Protein AF-0000000072000400 (afdb_homodimer)

Solvent-accessible surface area (backbone atoms only — not comparable to full-atom values): 16754 Å² total; per-residue (Å²): 134,76,76,48,71,62,52,51,47,46,49,52,38,43,44,54,38,56,69,68,19,91,43,71,46,49,76,41,59,47,90,82,42,50,70,69,52,48,51,48,49,41,51,49,24,52,74,70,74,37,53,63,24,49,25,38,92,48,78,48,54,58,53,40,45,38,46,51,37,35,48,38,45,54,50,34,35,43,64,70,62,36,30,49,70,68,31,49,20,48,30,37,18,36,25,62,58,37,95,58,21,61,58,60,46,39,17,67,71,20,41,51,54,53,50,49,53,30,50,54,48,32,70,77,39,73,88,44,73,63,40,55,74,40,69,53,61,55,52,35,41,75,70,63,27,29,4,57,91,70,24,26,42,87,53,80,41,89,121,135,75,75,47,71,64,51,50,48,46,49,53,37,44,44,54,37,56,68,68,19,93,44,72,48,48,76,39,58,47,93,83,40,50,68,68,51,48,49,49,48,41,51,49,24,51,73,70,72,36,53,64,25,50,24,39,92,49,78,49,56,59,52,38,45,40,45,49,37,34,48,37,46,54,51,35,35,43,62,70,62,34,30,49,70,68,30,48,20,49,30,37,19,35,24,62,59,36,97,60,21,60,58,59,47,39,16,68,69,20,41,50,55,53,50,50,52,32,50,53,47,30,71,77,38,71,88,44,72,62,40,54,73,40,68,53,60,55,51,35,39,74,69,64,26,29,4,57,91,68,24,25,42,86,54,78,42,90,122

Organism: Chionoecetes opilio (NCBI:txid41210)

pLDDT: mean 81.24, std 17.91, range [26.83, 98.62]

InterPro domains:
  IPR006108 3-hydroxyacyl-CoA dehydrogenase, C-terminal [PF00725] (60-157)
  IPR006180 3-hydroxyacyl-CoA dehydrogenase, conserved site [PS00067] (57-81)
  IPR008927 6-phosphogluconate dehydrogenase-like, C-terminal domain superfamily [SSF48179] (59-157)
  IPR013328 6-phosphogluconate dehydrogenase, domain 2 [G3DSA:1.10.1040.10] (62-159)
  IPR052242 Mitochondrial 3-hydroxyacyl-CoA dehydrogenase [PTHR43561] (27-158)

Nearest PDB structures (foldseek):
  1f17-assembly1_A  TM=8.781E-01  e=1.949E-14  Homo sapiens
  2hdh-assembly1_B  TM=8.943E-01  e=5.556E-14  Homo sapiens
  3had-assembly1_B  TM=8.781E-01  e=6.684E-14  Homo sapiens
  1lso-assembly1_B  TM=8.793E-01  e=7.561E-14  Homo sapiens
  1il0-assembly1_B  TM=8.252E-01  e=5.909E-14  Homo sapiens

Sequence (318 aa):
MGASPAYAMLRAASVLISVALAFEPVVIKIPETSQATSDAMTAWGKAMGKTMVYCKDTPGFIVNRVFVPFLLNCIKLVDEGIASKEDIDCAIKLGLGHPMGPLELVDHVGLDTLAFVSQEWCKAYPDMPEFNRPPLLDKMVAEGKFGHKNGEGFYKYKLMGASPAYAMLRAASVLISVALAFEPVVIKIPETSQATSDAMTAWGKAMGKTMVYCKDTPGFIVNRVFVPFLLNCIKLVDEGIASKEDIDCAIKLGLGHPMGPLELVDHVGLDTLAFVSQEWCKAYPDMPEFNRPPLLDKMVAEGKFGHKNGEGFYKYKL

Secondary structure (DSSP, 8-state):
----HHHHHHHHHHHHHHHH-S---EEEESTTS-HHHHHHHHHHHHHTT--EEEE-S-TTTTHHHHHHHHHHHHHHHHHTTSS-HHHHHHHHHHHH--SS-HHHHHHHH-HHHHHHHHHHHHHH-TT-GGGPPPHHHHHHHHTT--BGGGTBSSSB---/----HHHHHHHHHHHHHHHH-S---EEEESTTS-HHHHHHHHHHHHHTT--EEEE-S-TTTTHHHHHHHHHHHHHHHHHTTSB-HHHHHHHHHHHH--SS-HHHHHHHH-HHHHHHHHHHHHHH-TT-GGGPPPHHHHHHHHTT--BGGGTBSSSB---

Structure (mmCIF, N/CA/C/O backbone):
data_AF-0000000072000400-model_v1
#
loop_
_entity.id
_entity.type
_entity.pdbx_description
1 polymer '3-hydroxyacyl-CoA dehydrogenase'
#
loop_
_atom_site.group_PDB
_atom_site.id
_atom_site.type_symbol
_atom_site.label_atom_id
_atom_site.label_alt_id
_atom_site.label_comp_id
_atom_site.label_asym_id
_atom_site.label_entity_id
_atom_site.label_seq_id
_atom_site.pdbx_PDB_ins_code
_atom_site.Cartn_x
_atom_site.Cartn_y
_atom_site.Cartn_z
_atom_site.occupancy
_atom_site.B_iso_or_equiv
_atom_site.auth_seq_id
_atom_site.auth_comp_id
_atom_site.auth_asym_id
_atom_site.auth_atom_id
_atom_site.pdbx_PDB_model_num
ATOM 1 N N . MET A 1 1 ? 31.656 13.57 8.133 1 26.83 1 MET A N 1
ATOM 2 C CA . MET A 1 1 ? 30.344 13.961 8.641 1 26.83 1 MET A CA 1
ATOM 3 C C . MET A 1 1 ? 29.266 12.969 8.211 1 26.83 1 MET A C 1
ATOM 5 O O . MET A 1 1 ? 29.031 12.789 7.016 1 26.83 1 MET A O 1
ATOM 9 N N . GLY A 1 2 ? 29.031 11.836 8.789 1 33.06 2 GLY A N 1
ATOM 10 C CA . GLY A 1 2 ? 28.344 10.586 8.492 1 33.06 2 GLY A CA 1
ATOM 11 C C . GLY A 1 2 ? 26.875 10.766 8.18 1 33.06 2 GLY A C 1
ATOM 12 O O . GLY A 1 2 ? 26.156 11.469 8.898 1 33.06 2 GLY A O 1
ATOM 13 N N . ALA A 1 3 ? 26.547 10.805 6.945 1 41.56 3 ALA A N 1
ATOM 14 C CA . ALA A 1 3 ? 25.172 11.016 6.516 1 41.56 3 ALA A CA 1
ATOM 15 C C . ALA A 1 3 ? 24.188 10.383 7.496 1 41.56 3 ALA A C 1
ATOM 17 O O . ALA A 1 3 ? 24.312 9.211 7.844 1 41.56 3 ALA A O 1
ATOM 18 N N . SER A 1 4 ? 23.516 11.203 8.336 1 44.19 4 SER A N 1
ATOM 19 C CA . SER A 1 4 ? 22.578 10.742 9.344 1 44.19 4 SER A CA 1
ATOM 20 C C . SER A 1 4 ? 21.625 9.695 8.781 1 44.19 4 SER A C 1
ATOM 22 O O . SER A 1 4 ? 21.359 9.664 7.578 1 44.19 4 SER A O 1
ATOM 24 N N . PRO A 1 5 ? 21.547 8.656 9.461 1 47.81 5 PRO A N 1
ATOM 25 C CA . PRO A 1 5 ? 20.562 7.621 9.102 1 47.81 5 PRO A CA 1
ATOM 26 C C . PRO A 1 5 ? 19.281 8.203 8.516 1 47.81 5 PRO A C 1
ATOM 28 O O . PRO A 1 5 ? 18.672 7.609 7.621 1 47.81 5 PRO A O 1
ATOM 31 N N . ALA A 1 6 ? 19.016 9.375 8.93 1 46.94 6 ALA A N 1
ATOM 32 C CA . ALA A 1 6 ? 17.828 10.07 8.43 1 46.94 6 ALA A CA 1
ATOM 33 C C . ALA A 1 6 ? 17.984 10.43 6.957 1 46.94 6 ALA A C 1
ATOM 35 O O . ALA A 1 6 ? 17.031 10.281 6.176 1 46.94 6 ALA A O 1
ATOM 36 N N . TYR A 1 7 ? 19.188 10.93 6.691 1 45.53 7 TYR A N 1
ATOM 37 C CA . TYR A 1 7 ? 19.422 11.305 5.305 1 45.53 7 TYR A CA 1
ATOM 38 C C . TYR A 1 7 ? 19.375 10.086 4.391 1 45.53 7 TYR A C 1
ATOM 40 O O . TYR A 1 7 ? 18.844 10.164 3.279 1 45.53 7 TYR A O 1
ATOM 48 N N . ALA A 1 8 ? 20 9.102 4.848 1 48.34 8 ALA A N 1
ATOM 49 C CA . ALA A 1 8 ? 19.953 7.867 4.066 1 48.34 8 ALA A CA 1
ATOM 50 C C . ALA A 1 8 ? 18.516 7.422 3.832 1 48.34 8 ALA A C 1
ATOM 52 O O . ALA A 1 8 ? 18.156 6.977 2.736 1 48.34 8 ALA A O 1
ATOM 53 N N . MET A 1 9 ? 17.766 7.547 4.832 1 48 9 MET A N 1
ATOM 54 C CA . MET A 1 9 ? 16.359 7.195 4.73 1 48 9 MET A CA 1
ATOM 55 C C . MET A 1 9 ? 15.641 8.078 3.715 1 48 9 MET A C 1
ATOM 57 O O . MET A 1 9 ? 14.805 7.602 2.945 1 48 9 MET A O 1
ATOM 61 N N . LEU A 1 10 ? 16.047 9.289 3.797 1 48.94 10 LEU A N 1
ATOM 62 C CA . LEU A 1 10 ? 15.453 10.234 2.857 1 48.94 10 LEU A CA 1
ATOM 63 C C . LEU A 1 10 ? 15.812 9.867 1.42 1 48.94 10 LEU A C 1
ATOM 65 O O . LEU A 1 10 ? 14.969 9.938 0.526 1 48.94 10 LEU A O 1
ATOM 69 N N . ARG A 1 11 ? 17.109 9.578 1.298 1 49.31 11 ARG A N 1
ATOM 70 C CA . ARG A 1 11 ? 17.562 9.203 -0.039 1 49.31 11 ARG A CA 1
ATOM 71 C C . ARG A 1 11 ? 16.859 7.938 -0.518 1 49.31 11 ARG A C 1
ATOM 73 O O . ARG A 1 11 ? 16.438 7.859 -1.672 1 49.31 11 ARG A O 1
ATOM 80 N N . ALA A 1 12 ? 16.922 7.047 0.345 1 48.75 12 ALA A N 1
ATOM 81 C CA . ALA A 1 12 ? 16.281 5.793 -0.022 1 48.75 12 ALA A CA 1
ATOM 82 C C . ALA A 1 12 ? 14.797 6.008 -0.328 1 48.75 12 ALA A C 1
ATOM 84 O O . ALA A 1 12 ? 14.273 5.465 -1.302 1 48.75 12 ALA A O 1
ATOM 85 N N . ALA A 1 13 ? 14.234 6.824 0.517 1 50.66 13 ALA A N 1
ATOM 86 C CA . ALA A 1 13 ? 12.836 7.168 0.304 1 50.66 13 ALA A CA 1
ATOM 87 C C . ALA A 1 13 ? 12.648 7.945 -0.996 1 50.66 13 ALA A C 1
ATOM 89 O O . ALA A 1 13 ? 11.703 7.703 -1.743 1 50.66 13 ALA A O 1
ATOM 90 N N . SER A 1 14 ? 13.617 8.828 -1.202 1 52.66 14 SER A N 1
ATOM 91 C CA . SER A 1 14 ? 13.547 9.617 -2.428 1 52.66 14 SER A CA 1
ATOM 92 C C . SER A 1 14 ? 13.617 8.727 -3.664 1 52.66 14 SER A C 1
ATOM 94 O O . SER A 1 14 ? 12.891 8.945 -4.637 1 52.66 14 SER A O 1
ATOM 96 N N . VAL A 1 15 ? 14.43 7.809 -3.51 1 50.16 15 VAL A N 1
ATOM 97 C CA . VAL A 1 15 ? 14.625 6.934 -4.66 1 50.16 15 VAL A CA 1
ATOM 98 C C . VAL A 1 15 ? 13.352 6.133 -4.922 1 50.16 15 VAL A C 1
ATOM 100 O O . VAL A 1 15 ? 12.906 6.012 -6.066 1 50.16 15 VAL A O 1
ATOM 103 N N . LEU A 1 16 ? 12.875 5.617 -3.84 1 53.25 16 LEU A N 1
ATOM 104 C CA . LEU A 1 16 ? 11.688 4.797 -4.035 1 53.25 16 LEU A CA 1
ATOM 105 C C . LEU A 1 16 ? 10.57 5.602 -4.699 1 53.25 16 LEU A C 1
ATOM 107 O O . LEU A 1 16 ? 9.906 5.113 -5.613 1 53.25 16 LEU A O 1
ATOM 111 N N . ILE A 1 17 ? 10.484 6.824 -4.23 1 53.28 17 ILE A N 1
ATOM 112 C CA . ILE A 1 17 ? 9.445 7.699 -4.762 1 53.28 17 ILE A CA 1
ATOM 113 C C . ILE A 1 17 ? 9.812 8.141 -6.176 1 53.28 17 ILE A C 1
ATOM 115 O O . ILE A 1 17 ? 8.953 8.172 -7.062 1 53.28 17 ILE A O 1
ATOM 119 N N . SER A 1 18 ? 11.086 8.586 -6.266 1 51.66 18 SER A N 1
ATOM 120 C CA . SER A 1 18 ? 11.484 9.094 -7.574 1 51.66 18 SER A CA 1
ATOM 121 C C . SER A 1 18 ? 11.297 8.039 -8.656 1 51.66 18 SER A C 1
ATOM 123 O O . SER A 1 18 ? 10.969 8.367 -9.797 1 51.66 18 SER A O 1
ATOM 125 N N . VAL A 1 19 ? 11.727 6.934 -8.281 1 43.38 19 VAL A N 1
ATOM 126 C CA . VAL A 1 19 ? 11.688 5.891 -9.297 1 43.38 19 VAL A CA 1
ATOM 127 C C . VAL A 1 19 ? 10.234 5.551 -9.641 1 43.38 19 VAL A C 1
ATOM 129 O O . VAL A 1 19 ? 9.922 5.227 -10.789 1 43.38 19 VAL A O 1
ATOM 132 N N . ALA A 1 20 ? 9.57 5.352 -8.469 1 44.72 20 ALA A N 1
ATOM 133 C CA . ALA A 1 20 ? 8.203 4.957 -8.828 1 44.72 20 ALA A CA 1
ATOM 134 C C . ALA A 1 20 ? 7.531 6.02 -9.68 1 44.72 20 ALA A C 1
ATOM 136 O O . ALA A 1 20 ? 6.789 5.699 -10.617 1 44.72 20 ALA A O 1
ATOM 137 N N . LEU A 1 21 ? 7.121 7.348 -9.188 1 49.19 21 LEU A N 1
ATOM 138 C CA . LEU A 1 21 ? 6.277 8.266 -9.945 1 49.19 21 LEU A CA 1
ATOM 139 C C . LEU A 1 21 ? 6.977 9.609 -10.141 1 49.19 21 LEU A C 1
ATOM 141 O O . LEU A 1 21 ? 7.914 9.938 -9.414 1 49.19 21 LEU A O 1
ATOM 145 N N . ALA A 1 22 ? 6.629 10.461 -11.203 1 48.84 22 ALA A N 1
ATOM 146 C CA . ALA A 1 22 ? 6.996 11.711 -11.867 1 48.84 22 ALA A CA 1
ATOM 147 C C . ALA A 1 22 ? 7.207 12.828 -10.852 1 48.84 22 ALA A C 1
ATOM 149 O O . ALA A 1 22 ? 8.094 13.672 -11.023 1 48.84 22 ALA A O 1
ATOM 150 N N . PHE A 1 23 ? 6.16 13.141 -9.977 1 51.66 23 PHE A N 1
ATOM 151 C CA . PHE A 1 23 ? 6.191 14.414 -9.258 1 51.66 23 PHE A CA 1
ATOM 152 C C . PHE A 1 23 ? 6.176 14.188 -7.754 1 51.66 23 PHE A C 1
ATOM 154 O O . PHE A 1 23 ? 5.25 13.57 -7.223 1 51.66 23 PHE A O 1
ATOM 161 N N . GLU A 1 24 ? 7.406 14.188 -7.062 1 56.41 24 GLU A N 1
ATOM 162 C CA . GLU A 1 24 ? 7.512 14.094 -5.609 1 56.41 24 GLU A CA 1
ATOM 163 C C . GLU A 1 24 ? 7.062 15.398 -4.945 1 56.41 24 GLU A C 1
ATOM 165 O O . GLU A 1 24 ? 7.598 16.469 -5.238 1 56.41 24 GLU A O 1
ATOM 170 N N . PRO A 1 25 ? 5.832 15.367 -4.289 1 58.06 25 PRO A N 1
ATOM 171 C CA . PRO A 1 25 ? 5.629 16.562 -3.475 1 58.06 25 PRO A CA 1
ATOM 172 C C . PRO A 1 25 ? 6.773 16.812 -2.494 1 58.06 25 PRO A C 1
ATOM 174 O O . PRO A 1 25 ? 7.531 15.891 -2.182 1 58.06 25 PRO A O 1
ATOM 177 N N . VAL A 1 26 ? 7.055 18.047 -2.242 1 55.91 26 VAL A N 1
ATOM 178 C CA . VAL A 1 26 ? 8.016 18.406 -1.201 1 55.91 26 VAL A CA 1
ATOM 179 C C . VAL A 1 26 ? 7.367 18.25 0.173 1 55.91 26 VAL A C 1
ATOM 181 O O . VAL A 1 26 ? 6.367 18.922 0.469 1 55.91 26 VAL A O 1
ATOM 184 N N . VAL A 1 27 ? 7.793 17.297 0.942 1 58.66 27 VAL A N 1
ATOM 185 C CA . VAL A 1 27 ? 7.273 17.047 2.285 1 58.66 27 VAL A CA 1
ATOM 186 C C . VAL A 1 27 ? 7.992 17.953 3.285 1 58.66 27 VAL A C 1
ATOM 188 O O . VAL A 1 27 ? 9.227 17.984 3.342 1 58.66 27 VAL A O 1
ATOM 191 N N . ILE A 1 28 ? 7.168 18.875 3.924 1 59.09 28 ILE A N 1
ATOM 192 C CA . ILE A 1 28 ? 7.727 19.797 4.918 1 59.09 28 ILE A CA 1
ATOM 193 C C . ILE A 1 28 ? 7.328 19.328 6.32 1 59.09 28 ILE A C 1
ATOM 195 O O . ILE A 1 28 ? 6.168 19 6.562 1 59.09 28 ILE A O 1
ATOM 199 N N . LYS A 1 29 ? 8.344 19.234 7.301 1 62.72 29 LYS A N 1
ATOM 200 C CA . LYS A 1 29 ? 8.117 18.906 8.703 1 62.72 29 LYS A CA 1
ATOM 201 C C . LYS A 1 29 ? 7.578 20.109 9.477 1 62.72 29 LYS A C 1
ATOM 203 O O . LYS A 1 29 ? 8.062 21.219 9.305 1 62.72 29 LYS A O 1
ATOM 208 N N . ILE A 1 30 ? 6.367 20 10.227 1 58.59 30 ILE A N 1
ATOM 209 C CA . ILE A 1 30 ? 5.664 21.078 10.922 1 58.59 30 ILE A CA 1
ATOM 210 C C . ILE A 1 30 ? 6.43 21.469 12.188 1 58.59 30 ILE A C 1
ATOM 212 O O . ILE A 1 30 ? 6.551 22.656 12.508 1 58.59 30 ILE A O 1
ATOM 216 N N . PRO A 1 31 ? 6.582 20.562 13.148 1 56.28 31 PRO A N 1
ATOM 217 C C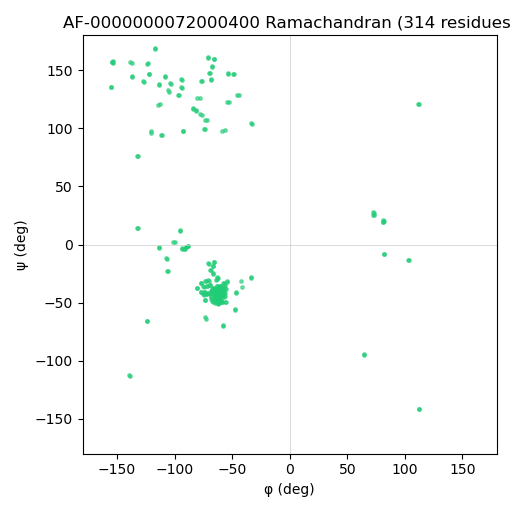A . PRO A 1 31 ? 6.934 21.156 14.438 1 56.28 31 PRO A CA 1
ATOM 218 C C . PRO A 1 31 ? 7.965 22.281 14.312 1 56.28 31 PRO A C 1
ATOM 220 O O . PRO A 1 31 ? 7.973 23.203 15.117 1 56.28 31 PRO A O 1
ATOM 223 N N . GLU A 1 32 ? 8.867 22.172 13.469 1 55.91 32 GLU A N 1
ATOM 224 C CA . GLU A 1 32 ? 10 23.062 13.703 1 55.91 32 GLU A CA 1
ATOM 225 C C . GLU A 1 32 ? 9.914 24.297 12.82 1 55.91 32 GLU A C 1
ATOM 227 O O . GLU A 1 32 ? 10.703 25.234 12.977 1 55.91 32 GLU A O 1
ATOM 232 N N . THR A 1 33 ? 8.766 24.25 12.078 1 56.81 33 THR A N 1
ATOM 233 C CA . THR A 1 33 ? 8.836 25.391 11.164 1 56.81 33 THR A CA 1
ATOM 234 C C . THR A 1 33 ? 7.766 26.422 11.5 1 56.81 33 THR A C 1
ATOM 236 O O . THR A 1 33 ? 6.621 26.062 11.797 1 56.81 33 THR A O 1
ATOM 239 N N . SER A 1 34 ? 8.18 27.609 11.789 1 62.88 34 SER A N 1
ATOM 240 C CA . SER A 1 34 ? 7.23 28.688 11.992 1 62.88 34 SER A CA 1
ATOM 241 C C . SER A 1 34 ? 6.211 28.766 10.859 1 62.88 34 SER A C 1
ATOM 243 O O . SER A 1 34 ? 6.457 28.25 9.758 1 62.88 34 SER A O 1
ATOM 245 N N . GLN A 1 35 ? 5.027 29.172 11.258 1 74.12 35 GLN A N 1
ATOM 246 C CA . GLN A 1 35 ? 4.016 29.391 10.234 1 74.12 35 GLN A CA 1
ATOM 247 C C . GLN A 1 35 ? 4.578 30.203 9.07 1 74.12 35 GLN A C 1
ATOM 249 O O . GLN A 1 35 ? 4.273 29.938 7.91 1 74.12 35 GLN A O 1
ATOM 254 N N . ALA A 1 36 ? 5.352 31.172 9.516 1 70.75 36 ALA A N 1
ATOM 255 C CA . ALA A 1 36 ? 5.965 32.031 8.5 1 70.75 36 ALA A CA 1
ATOM 256 C C . ALA A 1 36 ? 6.84 31.203 7.555 1 70.75 36 ALA A C 1
ATOM 258 O O . ALA A 1 36 ? 6.812 31.406 6.34 1 70.75 36 ALA A O 1
ATOM 259 N N . THR A 1 37 ? 7.582 30.266 8.164 1 66 37 THR A N 1
ATOM 260 C CA . THR A 1 37 ? 8.453 29.422 7.355 1 66 37 THR A CA 1
ATOM 261 C C . THR A 1 37 ? 7.625 28.5 6.461 1 66 37 THR A C 1
ATOM 263 O O . THR A 1 37 ? 7.945 28.328 5.281 1 66 37 THR A O 1
ATOM 266 N N . SER A 1 38 ? 6.586 28.016 7.055 1 70.25 38 SER A N 1
ATOM 267 C CA . SER A 1 38 ? 5.711 27.141 6.293 1 70.25 38 SER A CA 1
ATOM 268 C C . SER A 1 38 ? 5.09 27.859 5.105 1 70.25 38 SER A C 1
ATOM 270 O O . SER A 1 38 ? 5.035 27.328 4 1 70.25 38 SER A O 1
ATOM 272 N N . ASP A 1 39 ? 4.68 29 5.348 1 73.25 39 ASP A N 1
ATOM 273 C CA . ASP A 1 39 ? 4.074 29.812 4.297 1 73.25 39 ASP A CA 1
ATOM 274 C C . ASP A 1 39 ? 5.082 30.125 3.195 1 73.25 39 ASP A C 1
ATOM 276 O O . ASP A 1 39 ? 4.75 30.078 2.008 1 73.25 39 ASP A O 1
ATOM 280 N N . ALA A 1 40 ? 6.219 30.438 3.645 1 69.44 40 ALA A N 1
ATOM 281 C CA . ALA A 1 40 ? 7.277 30.766 2.688 1 69.44 40 ALA A CA 1
ATOM 282 C C . ALA A 1 40 ? 7.617 29.547 1.821 1 69.44 40 ALA A C 1
ATOM 284 O O . ALA A 1 40 ? 7.816 29.688 0.611 1 69.44 40 ALA A O 1
ATOM 285 N N . MET A 1 41 ? 7.645 28.453 2.492 1 70.56 41 MET A N 1
ATOM 286 C CA . MET A 1 41 ? 7.973 27.234 1.76 1 70.56 41 MET A CA 1
ATOM 287 C C . MET A 1 41 ? 6.859 26.875 0.778 1 70.56 41 MET A C 1
ATOM 289 O O . MET A 1 41 ? 7.133 26.422 -0.335 1 70.56 41 MET A O 1
ATOM 293 N N . THR A 1 42 ? 5.719 27.094 1.249 1 73.25 42 THR A N 1
ATOM 294 C CA . THR A 1 42 ? 4.574 26.828 0.387 1 73.25 42 THR A CA 1
ATOM 295 C C . THR A 1 42 ? 4.594 27.734 -0.838 1 73.25 42 THR A C 1
ATOM 297 O O . THR A 1 42 ? 4.367 27.281 -1.961 1 73.25 42 THR A O 1
ATOM 300 N N . ALA A 1 43 ? 4.828 28.984 -0.544 1 73.31 43 ALA A N 1
ATOM 301 C CA . ALA A 1 43 ? 4.906 29.953 -1.632 1 73.31 43 ALA A CA 1
ATOM 302 C C . ALA A 1 43 ? 6.035 29.609 -2.6 1 73.31 43 ALA A C 1
ATOM 304 O O . ALA A 1 43 ? 5.871 29.719 -3.816 1 73.31 43 ALA A O 1
ATOM 305 N N . TRP A 1 44 ? 7.082 29.25 -2.047 1 67.44 44 TRP A N 1
ATOM 306 C CA . TRP A 1 44 ? 8.234 28.844 -2.854 1 67.44 44 TRP A CA 1
ATOM 307 C C . TRP A 1 44 ? 7.895 27.641 -3.723 1 67.44 44 TRP A C 1
ATOM 309 O O . TRP A 1 44 ? 8.227 27.609 -4.91 1 67.44 44 TRP A O 1
ATOM 319 N N . GLY A 1 45 ? 7.32 26.656 -3.09 1 72.06 45 GLY A N 1
ATOM 320 C CA . GLY A 1 45 ? 6.914 25.469 -3.846 1 72.06 45 GLY A CA 1
ATOM 321 C C . GLY A 1 45 ? 5.984 25.797 -5 1 72.06 45 GLY A C 1
ATOM 322 O O . GLY A 1 45 ? 6.172 25.312 -6.113 1 72.06 45 GLY A O 1
ATOM 323 N N . LYS A 1 46 ? 5.059 26.641 -4.684 1 73.19 46 LYS A N 1
ATOM 324 C CA . LYS A 1 46 ? 4.113 27.062 -5.711 1 73.19 46 LYS A CA 1
ATOM 325 C C . LYS A 1 46 ? 4.828 27.766 -6.863 1 73.19 46 LYS A C 1
ATOM 327 O O . LYS A 1 46 ? 4.52 27.516 -8.031 1 73.19 46 LYS A O 1
ATOM 332 N N . ALA A 1 47 ? 5.715 28.547 -6.465 1 71.25 47 ALA A N 1
ATOM 333 C CA . ALA A 1 47 ? 6.473 29.281 -7.465 1 71.25 47 ALA A CA 1
ATOM 334 C C . ALA A 1 47 ? 7.289 28.344 -8.352 1 71.25 47 ALA A C 1
ATOM 336 O O . ALA A 1 47 ? 7.508 28.625 -9.531 1 71.25 47 ALA A O 1
ATOM 337 N N . MET A 1 48 ? 7.688 27.297 -7.844 1 73.88 48 MET A N 1
ATOM 338 C CA . MET A 1 48 ? 8.508 26.328 -8.57 1 73.88 48 MET A CA 1
ATOM 339 C C . MET A 1 48 ? 7.633 25.281 -9.258 1 73.88 48 MET A C 1
ATOM 341 O O . MET A 1 48 ? 8.141 24.344 -9.875 1 73.88 48 MET A O 1
ATOM 345 N N . GLY A 1 49 ? 6.371 25.406 -9.008 1 73.38 49 GLY A N 1
ATOM 346 C CA . GLY A 1 49 ? 5.465 24.438 -9.609 1 73.38 49 GLY A CA 1
ATOM 347 C C . GLY A 1 49 ? 5.41 23.125 -8.852 1 73.38 49 GLY A C 1
ATOM 348 O O . GLY A 1 49 ? 5.113 22.078 -9.438 1 73.38 49 GLY A O 1
ATOM 349 N N . LYS A 1 50 ? 5.867 23.312 -7.617 1 73.06 50 LYS A N 1
ATOM 350 C CA . LYS A 1 50 ? 5.848 22.125 -6.777 1 73.06 50 LYS A CA 1
ATOM 351 C C . LYS A 1 50 ? 4.762 22.219 -5.707 1 73.06 50 LYS A C 1
ATOM 353 O O . LYS A 1 50 ? 4.41 23.328 -5.273 1 73.06 50 LYS A O 1
ATOM 358 N N . THR A 1 51 ? 4.211 21.141 -5.441 1 78.69 51 THR A N 1
ATOM 359 C CA . THR A 1 51 ? 3.23 21.109 -4.363 1 78.69 51 THR A CA 1
ATOM 360 C C . THR A 1 51 ? 3.879 20.641 -3.061 1 78.69 51 THR A C 1
ATOM 362 O O . THR A 1 51 ? 4.605 19.656 -3.039 1 78.69 51 THR A O 1
ATOM 365 N N . MET A 1 52 ? 3.625 21.469 -2.094 1 77.88 52 MET A N 1
ATOM 366 C CA . MET A 1 52 ? 4.172 21.141 -0.779 1 77.88 52 MET A CA 1
ATOM 367 C C . MET A 1 52 ? 3.156 20.375 0.059 1 77.88 52 MET A C 1
ATOM 369 O O . MET A 1 52 ? 1.963 20.672 0.031 1 7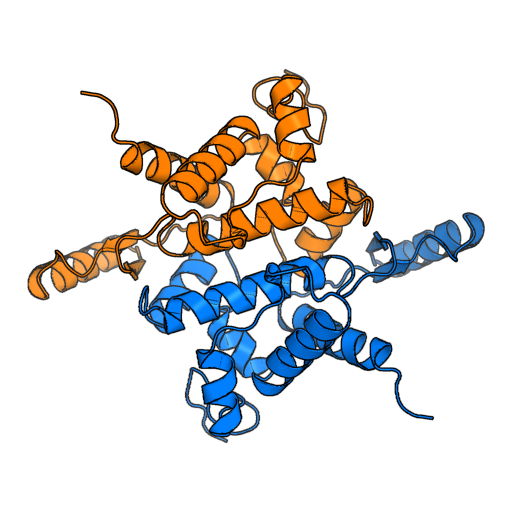7.88 52 MET A O 1
ATOM 373 N N . VAL A 1 53 ? 3.68 19.344 0.672 1 84.56 53 VAL A N 1
ATOM 374 C CA . VAL A 1 53 ? 2.855 18.641 1.645 1 84.56 53 VAL A CA 1
ATOM 375 C C . VAL A 1 53 ? 3.547 18.641 3.006 1 84.56 53 VAL A C 1
ATOM 377 O O . VAL A 1 53 ? 4.773 18.578 3.086 1 84.56 53 VAL A O 1
ATOM 380 N N . TYR A 1 54 ? 2.74 18.688 4.031 1 82.88 54 TYR A N 1
ATOM 381 C CA . TYR A 1 54 ? 3.27 18.828 5.383 1 82.88 54 TYR A CA 1
ATOM 382 C C . TYR A 1 54 ? 3.008 17.578 6.203 1 82.88 54 TYR A C 1
ATOM 384 O O . TYR A 1 54 ? 1.931 16.984 6.113 1 82.88 54 TYR A O 1
ATOM 392 N N . CYS A 1 55 ? 4.074 17.219 6.953 1 86.44 55 CYS A N 1
ATOM 393 C CA . CYS A 1 55 ? 3.9 16.062 7.836 1 86.44 55 CYS A CA 1
ATOM 394 C C . CYS A 1 55 ? 4.848 16.141 9.031 1 86.44 55 CYS A C 1
ATOM 396 O O . CYS A 1 55 ? 5.832 16.891 8.992 1 86.44 55 CYS A O 1
ATOM 398 N N . LYS A 1 56 ? 4.488 15.492 10.047 1 84.62 56 LYS A N 1
ATOM 399 C CA . LYS A 1 56 ? 5.406 15.32 11.172 1 84.62 56 LYS A CA 1
ATOM 400 C C . LYS A 1 56 ? 6.609 14.469 10.773 1 84.62 56 LYS A C 1
ATOM 402 O O . LYS A 1 56 ? 6.562 13.75 9.773 1 84.62 56 LYS A O 1
ATOM 407 N N . ASP A 1 57 ? 7.629 14.656 11.594 1 76.62 57 ASP A N 1
ATOM 408 C CA . ASP A 1 57 ? 8.844 13.883 11.344 1 76.62 57 ASP A CA 1
ATOM 409 C C . ASP A 1 57 ? 8.664 12.422 11.742 1 76.62 57 ASP A C 1
ATOM 411 O O . ASP A 1 57 ? 8.656 12.094 12.93 1 76.62 57 ASP A O 1
ATOM 415 N N . THR A 1 58 ? 8.398 11.578 10.766 1 79.81 58 THR A N 1
ATOM 416 C CA . THR A 1 58 ? 8.258 10.141 10.938 1 79.81 58 THR A CA 1
ATOM 417 C C . THR A 1 58 ? 8.945 9.391 9.797 1 79.81 58 THR A C 1
ATOM 419 O O . THR A 1 58 ? 9.195 9.961 8.742 1 79.81 58 THR A O 1
ATOM 422 N N . PRO A 1 59 ? 9.305 8.172 10.039 1 78.5 59 PRO A N 1
ATOM 423 C CA . PRO A 1 59 ? 9.93 7.402 8.961 1 78.5 59 PRO A CA 1
ATOM 424 C C . PRO A 1 59 ? 9.078 7.371 7.695 1 78.5 59 PRO A C 1
ATOM 426 O O . PRO A 1 59 ? 7.914 6.961 7.734 1 78.5 59 PRO A O 1
ATOM 429 N N . GLY A 1 60 ? 9.781 7.867 6.629 1 79.5 60 GLY A N 1
ATOM 430 C CA . GLY A 1 60 ? 9.125 7.789 5.332 1 79.5 60 GLY A CA 1
ATOM 431 C C . GLY A 1 60 ? 8.141 8.922 5.094 1 79.5 60 GLY A C 1
ATOM 432 O O . GLY A 1 60 ? 7.562 9.023 4.012 1 79.5 60 GLY A O 1
ATOM 433 N N . PHE A 1 61 ? 7.898 9.695 6.113 1 83.69 61 PHE A N 1
ATOM 434 C CA . PHE A 1 61 ? 7.07 10.891 6.02 1 83.69 61 PHE A CA 1
ATOM 435 C C . PHE A 1 61 ? 5.633 10.523 5.668 1 83.69 61 PHE A C 1
ATOM 437 O O . PHE A 1 61 ? 4.848 10.156 6.543 1 83.69 61 PHE A O 1
ATOM 444 N N . ILE A 1 62 ? 5.312 10.57 4.34 1 87.69 62 ILE A N 1
ATOM 445 C CA . ILE A 1 62 ? 3.951 10.219 3.959 1 87.69 62 ILE A CA 1
ATOM 446 C C . ILE A 1 62 ? 3.98 9.086 2.936 1 87.69 62 ILE A C 1
ATOM 448 O O . ILE A 1 62 ? 3.68 7.934 3.264 1 87.69 62 ILE A O 1
ATOM 452 N N . VAL A 1 63 ? 4.527 9.359 1.731 1 88 63 VAL A N 1
ATOM 453 C CA . VAL A 1 63 ? 4.438 8.414 0.619 1 88 63 VAL A CA 1
ATOM 454 C C . VAL A 1 63 ? 5.199 7.137 0.959 1 88 63 VAL A C 1
ATOM 456 O O . VAL A 1 63 ? 4.629 6.043 0.926 1 88 63 VAL A O 1
ATOM 459 N N . ASN A 1 64 ? 6.438 7.242 1.412 1 87.44 64 ASN A N 1
ATOM 460 C CA . ASN A 1 64 ? 7.246 6.062 1.701 1 87.44 64 ASN A CA 1
ATOM 461 C C . ASN A 1 64 ? 6.734 5.32 2.934 1 87.44 64 ASN A C 1
ATOM 463 O O . ASN A 1 64 ? 6.824 4.094 3.01 1 87.44 64 ASN A O 1
ATOM 467 N N . ARG A 1 65 ? 6.184 6.109 3.818 1 89.75 65 ARG A N 1
ATOM 468 C CA . ARG A 1 65 ? 5.664 5.527 5.051 1 89.75 65 ARG A CA 1
ATOM 469 C C . ARG A 1 65 ? 4.617 4.457 4.754 1 89.75 65 ARG A C 1
ATOM 471 O O . ARG A 1 65 ? 4.52 3.463 5.477 1 89.75 65 ARG A O 1
ATOM 478 N N . VAL A 1 66 ? 3.889 4.676 3.682 1 92.44 66 VAL A N 1
ATOM 479 C CA . VAL A 1 66 ? 2.824 3.721 3.387 1 92.44 66 VAL A CA 1
ATOM 480 C C . VAL A 1 66 ? 3.23 2.848 2.201 1 92.44 66 VAL A C 1
ATOM 482 O O . VAL A 1 66 ? 2.742 1.724 2.055 1 92.44 66 VAL A O 1
ATOM 485 N N . PHE A 1 67 ? 4.133 3.32 1.374 1 91.12 67 PHE A N 1
ATOM 486 C CA . PHE A 1 67 ? 4.5 2.602 0.158 1 91.12 67 PHE A CA 1
ATOM 487 C C . PHE A 1 67 ? 5.48 1.479 0.467 1 91.12 67 PHE A C 1
ATOM 489 O O . PHE A 1 67 ? 5.418 0.406 -0.138 1 91.12 67 PHE A O 1
ATOM 496 N N . VAL A 1 68 ? 6.402 1.677 1.388 1 92.56 68 VAL A N 1
ATOM 497 C CA . VAL A 1 68 ? 7.363 0.639 1.742 1 92.56 68 VAL A CA 1
ATOM 498 C C . VAL A 1 68 ? 6.629 -0.575 2.309 1 92.56 68 VAL A C 1
ATOM 500 O O . VAL A 1 68 ? 6.812 -1.696 1.829 1 92.56 68 VAL A O 1
ATOM 503 N N . PRO A 1 69 ? 5.746 -0.362 3.293 1 95.5 69 PRO A N 1
ATOM 504 C CA . PRO A 1 69 ? 4.957 -1.51 3.75 1 95.5 69 PRO A CA 1
ATOM 505 C C . PRO A 1 69 ? 4.18 -2.18 2.619 1 95.5 69 PRO A C 1
ATOM 507 O O . PRO A 1 69 ? 4.016 -3.402 2.617 1 95.5 69 PRO A O 1
ATOM 510 N N . PHE A 1 70 ? 3.695 -1.424 1.662 1 94.12 70 PHE A N 1
ATOM 511 C CA . PHE A 1 70 ? 3.004 -1.964 0.498 1 94.12 70 PHE A CA 1
ATOM 512 C C . PHE A 1 70 ? 3.91 -2.908 -0.282 1 94.12 70 PHE A C 1
ATOM 514 O O . PHE A 1 70 ? 3.512 -4.023 -0.619 1 94.12 70 PHE A O 1
ATOM 521 N N . LEU A 1 71 ? 5.09 -2.48 -0.544 1 95.88 71 LEU A N 1
ATOM 522 C CA . LEU A 1 71 ? 6.055 -3.303 -1.266 1 95.88 71 LEU A CA 1
ATOM 523 C C . LEU A 1 71 ? 6.395 -4.562 -0.475 1 95.88 71 LEU A C 1
ATOM 525 O O . LEU A 1 71 ? 6.488 -5.652 -1.044 1 95.88 71 LEU A O 1
ATOM 529 N N . LEU A 1 72 ? 6.582 -4.41 0.805 1 97 72 LEU A N 1
ATOM 530 C CA . LEU A 1 72 ? 6.891 -5.551 1.66 1 97 72 LEU A CA 1
ATOM 531 C C . LEU A 1 72 ? 5.758 -6.574 1.63 1 97 72 LEU A C 1
ATOM 533 O O . LEU A 1 72 ? 6.004 -7.781 1.612 1 97 72 LEU A O 1
ATOM 537 N N . ASN A 1 73 ? 4.582 -6.094 1.568 1 96.56 73 ASN A N 1
ATOM 538 C CA . ASN A 1 73 ? 3.432 -6.988 1.5 1 96.56 73 ASN A CA 1
ATOM 539 C C . ASN A 1 73 ? 3.365 -7.719 0.161 1 96.56 73 ASN A C 1
ATOM 541 O O . ASN A 1 73 ? 2.938 -8.867 0.097 1 96.56 73 ASN A O 1
ATOM 545 N N . CYS A 1 74 ? 3.775 -7.039 -0.881 1 97.06 74 CYS A N 1
ATOM 546 C CA . CYS A 1 74 ? 3.826 -7.703 -2.178 1 97.06 74 CYS A CA 1
ATOM 547 C C . CYS A 1 74 ? 4.844 -8.836 -2.17 1 97.06 74 CYS A C 1
ATOM 549 O O . CYS A 1 74 ? 4.586 -9.914 -2.715 1 97.06 74 CYS A O 1
ATOM 551 N N . ILE A 1 75 ? 5.953 -8.641 -1.554 1 98.31 75 ILE A N 1
ATOM 552 C CA . ILE A 1 75 ? 6.973 -9.672 -1.43 1 98.31 75 ILE A CA 1
ATOM 553 C C . ILE A 1 75 ? 6.441 -10.82 -0.571 1 98.31 75 ILE A C 1
ATOM 555 O O . ILE A 1 75 ? 6.715 -11.992 -0.846 1 98.31 75 ILE A O 1
ATOM 559 N N . LYS A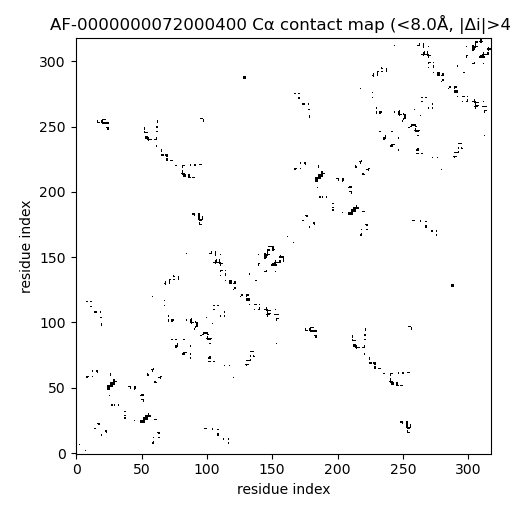 1 76 ? 5.715 -10.484 0.407 1 97.12 76 LYS A N 1
ATOM 560 C CA . LYS A 1 76 ? 5.121 -11.484 1.288 1 97.12 76 LYS A CA 1
ATOM 561 C C . LYS A 1 76 ? 4.191 -12.414 0.512 1 97.12 76 LYS A C 1
ATOM 563 O O . LYS A 1 76 ? 4.113 -13.609 0.809 1 97.12 76 LYS A O 1
ATOM 568 N N . LEU A 1 77 ? 3.484 -11.898 -0.473 1 95.81 77 LEU A N 1
ATOM 569 C CA . LEU A 1 77 ? 2.619 -12.734 -1.302 1 95.81 77 LEU A CA 1
ATOM 570 C C . LEU A 1 77 ? 3.428 -13.805 -2.021 1 95.81 77 LEU A C 1
ATOM 572 O O . LEU A 1 77 ? 2.99 -14.953 -2.127 1 95.81 77 LEU A O 1
ATOM 576 N N . VAL A 1 78 ? 4.574 -13.406 -2.521 1 97.5 78 VAL A N 1
ATOM 577 C CA . VAL A 1 78 ? 5.457 -14.375 -3.166 1 97.5 78 VAL A CA 1
ATOM 578 C C . VAL A 1 78 ? 5.949 -15.391 -2.139 1 97.5 78 VAL A C 1
ATOM 580 O O . VAL A 1 78 ? 5.922 -16.594 -2.391 1 97.5 78 VAL A O 1
ATOM 583 N N . ASP A 1 79 ? 6.367 -14.867 -1.062 1 97.44 79 ASP A N 1
ATOM 584 C CA . ASP A 1 79 ? 6.938 -15.68 0.012 1 97.44 79 ASP A CA 1
ATOM 585 C C . ASP A 1 79 ? 5.961 -16.766 0.457 1 97.44 79 ASP A C 1
ATOM 587 O O . ASP A 1 79 ? 6.363 -17.906 0.698 1 97.44 79 ASP A O 1
ATOM 591 N N . GLU A 1 80 ? 4.691 -16.438 0.483 1 94.12 80 GLU A N 1
ATOM 592 C CA 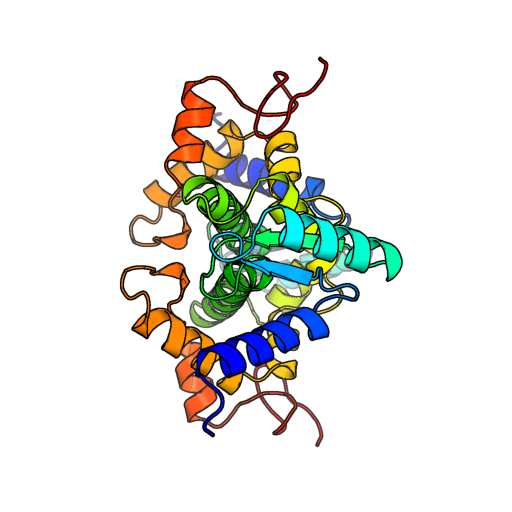. GLU A 1 80 ? 3.658 -17.344 0.971 1 94.12 80 GLU A CA 1
ATOM 593 C C . GLU A 1 80 ? 3.102 -18.203 -0.159 1 94.12 80 GLU A C 1
ATOM 595 O O . GLU A 1 80 ? 2.215 -19.031 0.063 1 94.12 80 GLU A O 1
ATOM 600 N N . GLY A 1 81 ? 3.578 -17.969 -1.353 1 93.94 81 GLY A N 1
ATOM 601 C CA . GLY A 1 81 ? 3.156 -18.766 -2.494 1 93.94 81 GLY A CA 1
ATOM 602 C C . GLY A 1 81 ? 1.745 -18.453 -2.953 1 93.94 81 GLY A C 1
ATOM 603 O O . GLY A 1 81 ? 1.058 -19.312 -3.504 1 93.94 81 GLY A O 1
ATOM 604 N N . ILE A 1 82 ? 1.314 -17.25 -2.662 1 91.38 82 ILE A N 1
ATOM 605 C CA . ILE A 1 82 ? -0.042 -16.859 -3.021 1 91.38 82 ILE A CA 1
ATOM 606 C C . ILE A 1 82 ? -0.14 -16.656 -4.531 1 91.38 82 ILE A C 1
ATOM 608 O O . ILE A 1 82 ? -1.134 -17.047 -5.152 1 91.38 82 ILE A O 1
ATOM 612 N N . ALA A 1 83 ? 0.825 -16.031 -5.125 1 92.38 83 ALA A N 1
ATOM 613 C CA . ALA A 1 83 ? 0.889 -15.766 -6.559 1 92.38 83 ALA A CA 1
ATOM 614 C C . ALA A 1 83 ? 2.334 -15.625 -7.027 1 92.38 83 ALA A C 1
ATOM 616 O O . ALA A 1 83 ? 3.229 -15.344 -6.227 1 92.38 83 ALA A O 1
ATOM 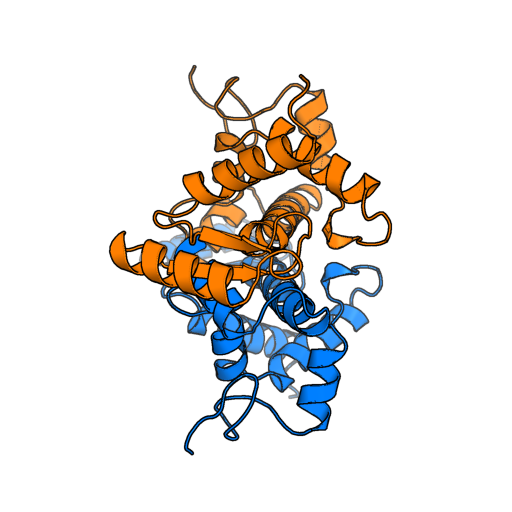617 N N . SER A 1 84 ? 2.498 -15.844 -8.305 1 94.88 84 SER A N 1
ATOM 618 C CA . SER A 1 84 ? 3.832 -15.664 -8.867 1 94.88 84 SER A CA 1
ATOM 619 C C . SER A 1 84 ? 4.219 -14.195 -8.922 1 94.88 84 SER A C 1
ATOM 621 O O . SER A 1 84 ? 3.35 -13.32 -8.883 1 94.88 84 SER A O 1
ATOM 623 N N . LYS A 1 85 ? 5.555 -13.953 -9.039 1 97.44 85 LYS A N 1
ATOM 624 C CA . LYS A 1 85 ? 6.02 -12.578 -9.18 1 97.44 85 LYS A CA 1
ATOM 625 C C . LYS A 1 85 ? 5.422 -11.914 -10.414 1 97.44 85 LYS A C 1
ATOM 627 O O . LYS A 1 85 ? 5.102 -10.727 -10.391 1 97.44 85 LYS A O 1
ATOM 632 N N . GLU A 1 86 ? 5.273 -12.68 -11.516 1 95.31 86 GLU A N 1
ATOM 633 C CA . GLU A 1 86 ? 4.688 -12.156 -12.75 1 95.31 86 GLU A CA 1
ATOM 634 C C . GLU A 1 86 ? 3.223 -11.781 -12.547 1 95.31 86 GLU A C 1
ATOM 636 O O . GLU A 1 86 ? 2.775 -10.727 -13.008 1 95.31 86 GLU A O 1
ATOM 641 N N . ASP A 1 87 ? 2.494 -12.656 -11.844 1 91.62 87 ASP A N 1
ATOM 642 C CA . ASP A 1 87 ? 1.073 -12.414 -11.609 1 91.62 87 ASP A CA 1
ATOM 643 C C . ASP A 1 87 ? 0.857 -11.219 -10.688 1 91.62 87 ASP A C 1
ATOM 645 O O . ASP A 1 87 ? -0.048 -10.414 -10.906 1 91.62 87 ASP A O 1
ATOM 649 N N . ILE A 1 88 ? 1.679 -11.102 -9.68 1 94.81 88 ILE A N 1
ATOM 650 C CA . ILE A 1 88 ? 1.575 -9.992 -8.742 1 94.81 88 ILE A CA 1
ATOM 651 C C . ILE A 1 88 ? 1.868 -8.68 -9.461 1 94.81 88 ILE A C 1
ATOM 653 O O . ILE A 1 88 ? 1.1 -7.719 -9.359 1 94.81 88 ILE A O 1
ATOM 657 N N . ASP A 1 89 ? 2.951 -8.617 -10.227 1 95 89 ASP A N 1
ATOM 658 C CA . ASP A 1 89 ? 3.312 -7.406 -10.961 1 95 89 ASP A CA 1
ATOM 659 C C . ASP A 1 89 ? 2.225 -7.027 -11.961 1 95 89 ASP A C 1
ATOM 661 O O . ASP A 1 89 ? 1.868 -5.852 -12.086 1 95 89 ASP A O 1
ATOM 665 N N . CYS A 1 90 ? 1.729 -8.008 -12.602 1 90.75 90 CYS A N 1
ATOM 666 C CA . CYS A 1 90 ? 0.673 -7.762 -13.578 1 90.75 90 CYS A CA 1
ATOM 667 C C . CYS A 1 90 ? -0.586 -7.238 -12.898 1 90.75 90 CYS A C 1
ATOM 669 O O . CYS A 1 90 ? -1.171 -6.25 -13.352 1 90.75 90 CYS A O 1
ATOM 671 N N . ALA A 1 91 ? -0.972 -7.871 -11.844 1 88.56 91 ALA A N 1
ATOM 672 C CA . ALA A 1 91 ? -2.188 -7.496 -11.125 1 88.56 91 ALA A CA 1
ATOM 673 C C . ALA A 1 91 ? -2.104 -6.059 -10.617 1 88.56 91 ALA A C 1
ATOM 675 O O . ALA A 1 91 ? -3.064 -5.297 -10.734 1 88.56 91 ALA A O 1
ATOM 676 N N . ILE A 1 92 ? -0.98 -5.691 -10.125 1 89.44 92 ILE A N 1
ATOM 677 C CA . ILE A 1 92 ? -0.838 -4.363 -9.531 1 89.44 92 ILE A CA 1
ATOM 678 C C . ILE A 1 92 ? -0.76 -3.314 -10.641 1 89.44 92 ILE A C 1
ATOM 680 O O . ILE A 1 92 ? -1.385 -2.256 -10.547 1 89.44 92 ILE A O 1
ATOM 684 N N . LYS A 1 93 ? -0.023 -3.574 -11.68 1 87.5 93 LYS A N 1
ATOM 685 C CA . LYS A 1 93 ? 0.051 -2.65 -12.812 1 87.5 93 LYS A CA 1
ATOM 686 C C . LYS A 1 93 ? -1.337 -2.355 -13.375 1 87.5 93 LYS A C 1
ATOM 688 O O . LYS A 1 93 ? -1.705 -1.193 -13.555 1 87.5 93 LYS A O 1
ATOM 693 N N . LEU A 1 94 ? -1.979 -3.389 -13.578 1 82.69 94 LEU A N 1
ATOM 694 C CA . LEU A 1 94 ? -3.287 -3.229 -14.203 1 82.69 94 LEU A CA 1
ATOM 695 C C . LEU A 1 94 ? -4.316 -2.746 -13.188 1 82.69 94 LEU A C 1
ATOM 697 O O . LEU A 1 94 ? -5.145 -1.883 -13.5 1 82.69 94 LEU A O 1
ATOM 701 N N . GLY A 1 95 ? -4.234 -3.303 -12 1 82.44 95 GLY A N 1
ATOM 702 C CA . GLY A 1 95 ? -5.23 -2.988 -10.992 1 82.44 95 GLY A CA 1
ATOM 703 C C . GLY A 1 95 ? -5.098 -1.583 -10.438 1 82.44 95 GLY A C 1
ATOM 704 O O . GLY A 1 95 ? -6.102 -0.909 -10.188 1 82.44 95 GLY A O 1
ATOM 705 N N . LEU A 1 96 ? -3.863 -1.145 -10.32 1 82.94 96 LEU A N 1
ATOM 706 C CA . LEU A 1 96 ? -3.646 0.16 -9.711 1 82.94 96 LEU A CA 1
ATOM 707 C C . LEU A 1 96 ? -3.092 1.154 -10.719 1 82.94 96 LEU A C 1
ATOM 709 O O . LEU A 1 96 ? -2.869 2.322 -10.398 1 82.94 96 LEU A O 1
ATOM 713 N N . GLY A 1 97 ? -2.883 0.7 -11.852 1 80.62 97 GLY A N 1
ATOM 714 C CA . GLY A 1 97 ? -2.418 1.587 -12.906 1 80.62 97 GLY A CA 1
ATOM 715 C C . GLY A 1 97 ? -0.974 2.018 -12.734 1 80.62 97 GLY A C 1
ATOM 716 O O . GLY A 1 97 ? -0.596 3.119 -13.141 1 80.62 97 GLY A O 1
ATOM 717 N N . HIS A 1 98 ? -0.184 1.229 -12.117 1 84.31 98 HIS A N 1
ATOM 718 C CA . HIS A 1 98 ? 1.229 1.553 -11.945 1 84.31 98 HIS A CA 1
ATOM 719 C C . HIS A 1 98 ? 2.008 1.299 -13.234 1 84.31 98 HIS A C 1
ATOM 721 O O . HIS A 1 98 ? 1.748 0.322 -13.938 1 84.31 98 HIS A O 1
ATOM 727 N N . PRO A 1 99 ? 2.883 2.188 -13.461 1 84.12 99 PRO A N 1
ATOM 728 C CA . PRO A 1 99 ? 3.68 1.992 -14.672 1 84.12 99 PRO A CA 1
ATOM 729 C C . PRO A 1 99 ? 4.586 0.766 -14.594 1 84.12 99 PRO A C 1
ATOM 731 O O . PRO A 1 99 ? 4.953 0.196 -15.625 1 84.12 99 PRO A O 1
ATOM 734 N N . MET A 1 100 ? 4.926 0.379 -13.383 1 89.31 100 MET A N 1
ATOM 735 C CA . MET A 1 100 ? 5.805 -0.761 -13.133 1 89.31 100 MET A CA 1
ATOM 736 C C . MET A 1 100 ? 5.273 -1.616 -11.984 1 89.31 100 MET A C 1
ATOM 738 O O . MET A 1 100 ? 4.727 -1.091 -11.016 1 89.31 100 MET A O 1
ATOM 742 N N . GLY A 1 101 ? 5.488 -2.93 -12.148 1 92.75 101 GLY A N 1
ATOM 743 C CA . GLY A 1 101 ? 5.094 -3.818 -11.07 1 92.75 101 GLY A CA 1
ATOM 744 C C . GLY A 1 101 ? 5.93 -3.643 -9.812 1 92.75 101 GLY A C 1
ATOM 745 O O . GLY A 1 101 ? 7.105 -3.277 -9.891 1 92.75 101 GLY A O 1
ATOM 746 N N . PRO A 1 102 ? 5.383 -3.939 -8.734 1 95.38 102 PRO A N 1
ATOM 747 C CA . PRO A 1 102 ? 6.078 -3.699 -7.465 1 95.38 102 PRO A CA 1
ATOM 748 C C . PRO A 1 102 ? 7.367 -4.512 -7.34 1 95.38 102 PRO A C 1
ATOM 750 O O . PRO A 1 102 ? 8.359 -4.023 -6.785 1 95.38 102 PRO A O 1
ATOM 753 N N . LEU A 1 103 ? 7.344 -5.766 -7.828 1 97.69 103 LEU A N 1
ATOM 754 C CA . LEU A 1 103 ? 8.531 -6.598 -7.676 1 97.69 103 LEU A CA 1
ATOM 755 C C . LEU A 1 103 ? 9.625 -6.172 -8.656 1 97.69 103 LEU A C 1
ATOM 757 O O . LEU A 1 103 ? 10.805 -6.188 -8.312 1 97.69 103 LEU A O 1
ATOM 761 N N . GLU A 1 104 ? 9.18 -5.793 -9.773 1 95.12 104 GLU A N 1
ATOM 762 C CA . GLU A 1 104 ? 10.133 -5.188 -10.695 1 95.12 104 GLU A CA 1
ATOM 763 C C . GLU A 1 104 ? 10.695 -3.889 -10.133 1 95.12 104 GLU A C 1
ATOM 765 O O . GLU A 1 104 ? 11.898 -3.619 -10.266 1 95.12 104 GLU A O 1
ATOM 770 N N . LEU A 1 105 ? 9.875 -3.119 -9.562 1 92.38 105 LEU A N 1
ATOM 771 C CA . LEU A 1 105 ? 10.305 -1.867 -8.953 1 92.38 105 LEU A CA 1
ATOM 772 C C . LEU A 1 105 ? 11.336 -2.123 -7.863 1 92.38 105 LEU A C 1
ATOM 774 O O . LEU A 1 105 ? 12.352 -1.424 -7.789 1 92.38 105 LEU A O 1
ATOM 778 N N . VAL A 1 106 ? 11.102 -3.08 -7.074 1 95.06 106 VAL A N 1
ATOM 779 C CA . VAL A 1 106 ? 12.031 -3.422 -6 1 95.06 106 VAL A CA 1
ATOM 780 C C . VAL A 1 106 ? 13.383 -3.824 -6.594 1 95.06 106 VAL A C 1
ATOM 782 O O . VAL A 1 106 ? 14.43 -3.484 -6.043 1 95.06 106 VAL A O 1
ATOM 785 N N . ASP A 1 107 ? 13.32 -4.539 -7.707 1 95.06 107 ASP A N 1
ATOM 786 C CA . ASP A 1 107 ? 14.547 -4.895 -8.398 1 95.06 107 ASP A CA 1
ATOM 787 C C . ASP A 1 107 ? 15.312 -3.645 -8.836 1 95.06 107 ASP A C 1
ATOM 789 O O . ASP A 1 107 ? 16.547 -3.639 -8.859 1 95.06 107 ASP A O 1
ATOM 793 N N . HIS A 1 108 ? 14.617 -2.639 -9.227 1 91.81 108 HIS A N 1
ATOM 794 C CA . HIS A 1 108 ? 15.242 -1.403 -9.688 1 91.81 108 HIS A CA 1
ATOM 795 C C . HIS A 1 108 ? 15.812 -0.607 -8.516 1 91.81 108 HIS A C 1
ATOM 797 O O . HIS A 1 108 ? 16.891 -0.008 -8.633 1 91.81 108 HIS A O 1
ATOM 803 N N . VAL A 1 109 ? 15.109 -0.553 -7.43 1 89.25 109 VAL A N 1
ATOM 804 C CA . VAL A 1 109 ? 15.531 0.168 -6.234 1 89.25 109 VAL A CA 1
ATOM 805 C C . VAL A 1 109 ? 16.703 -0.559 -5.574 1 89.25 109 VAL A C 1
ATOM 807 O O . VAL A 1 109 ? 17.656 0.074 -5.133 1 89.25 109 VAL A O 1
ATOM 810 N N . GLY A 1 110 ? 16.609 -1.84 -5.523 1 93.12 110 GLY A N 1
ATOM 811 C CA . GLY A 1 110 ? 17.547 -2.691 -4.809 1 93.12 110 GLY A CA 1
ATOM 812 C C . GLY A 1 110 ? 16.938 -3.367 -3.598 1 93.12 110 GLY A C 1
ATOM 813 O O . GLY A 1 110 ? 16.5 -2.697 -2.662 1 93.12 110 GLY A O 1
ATOM 814 N N . LEU A 1 111 ? 16.953 -4.66 -3.598 1 96.5 111 LEU A N 1
ATOM 815 C CA . LEU A 1 111 ? 16.406 -5.43 -2.486 1 96.5 111 LEU A CA 1
ATOM 816 C C . LEU A 1 111 ? 17.188 -5.152 -1.199 1 96.5 111 LEU A C 1
ATOM 818 O O . LEU A 1 111 ? 16.594 -5.109 -0.116 1 96.5 111 LEU A O 1
ATOM 822 N N . ASP A 1 112 ? 18.438 -4.965 -1.335 1 94.62 112 ASP A N 1
ATOM 823 C CA . ASP A 1 112 ? 19.266 -4.645 -0.172 1 94.62 112 ASP A CA 1
ATOM 824 C C . ASP A 1 112 ? 18.891 -3.275 0.399 1 94.62 112 ASP A C 1
ATOM 826 O O . ASP A 1 112 ? 18.891 -3.086 1.616 1 94.62 112 ASP A O 1
ATOM 830 N N . THR A 1 113 ? 18.625 -2.354 -0.477 1 92 113 THR A N 1
ATOM 831 C CA . THR A 1 113 ? 18.188 -1.028 -0.044 1 92 113 THR A CA 1
ATOM 832 C C . THR A 1 113 ? 16.875 -1.11 0.725 1 92 113 THR A C 1
ATOM 834 O O . THR A 1 113 ? 16.75 -0.528 1.804 1 92 113 THR A O 1
ATOM 837 N N . LEU A 1 114 ? 15.891 -1.842 0.194 1 93.19 114 LEU A N 1
ATOM 838 C CA . LEU A 1 114 ? 14.609 -2.004 0.867 1 93.19 114 LEU A CA 1
ATOM 839 C C . LEU A 1 114 ? 14.781 -2.707 2.209 1 93.19 114 LEU A C 1
ATOM 841 O O . LEU A 1 114 ? 14.172 -2.311 3.205 1 93.19 114 LEU A O 1
ATOM 845 N N . ALA A 1 115 ? 15.617 -3.727 2.225 1 94.56 115 ALA A N 1
ATOM 846 C CA . ALA A 1 115 ? 15.883 -4.453 3.465 1 94.56 115 ALA A CA 1
ATOM 847 C C . ALA A 1 115 ? 16.5 -3.533 4.516 1 94.56 115 ALA A C 1
ATOM 849 O O . ALA A 1 115 ? 16.141 -3.598 5.695 1 94.56 115 ALA A O 1
ATOM 850 N N . PHE A 1 116 ? 17.359 -2.744 4.09 1 91.75 116 PHE A N 1
ATOM 851 C CA . PHE A 1 116 ? 18.016 -1.812 4.996 1 91.75 116 PHE A CA 1
ATOM 852 C C . PHE A 1 116 ? 17.031 -0.816 5.57 1 91.75 116 PHE A C 1
ATOM 854 O O . PHE A 1 116 ? 17.031 -0.546 6.773 1 91.75 116 PHE A O 1
ATOM 861 N N . VAL A 1 117 ? 16.188 -0.257 4.711 1 89.31 117 VAL A N 1
ATOM 862 C CA . VAL A 1 117 ? 15.172 0.705 5.137 1 89.31 117 VAL A CA 1
ATOM 863 C C . VAL A 1 117 ? 14.25 0.063 6.172 1 89.31 117 VAL A C 1
ATOM 865 O O . VAL A 1 117 ? 14.008 0.632 7.238 1 89.31 117 VAL A O 1
ATOM 868 N N . SER A 1 118 ? 13.766 -1.119 5.84 1 93.44 118 SER A N 1
ATOM 869 C CA . SER A 1 118 ? 12.883 -1.836 6.758 1 93.44 118 SER A CA 1
ATOM 870 C C . SER A 1 118 ? 13.578 -2.107 8.086 1 93.44 118 SER A C 1
ATOM 872 O O . SER A 1 118 ? 12.984 -1.925 9.156 1 93.44 118 SER A O 1
ATOM 874 N N . GLN A 1 119 ? 14.797 -2.5 8.062 1 93.38 119 GLN A N 1
ATOM 875 C CA . GLN A 1 119 ? 15.57 -2.785 9.273 1 93.38 119 GLN A CA 1
ATOM 876 C C . GLN A 1 119 ? 15.688 -1.548 10.156 1 93.38 119 GLN A C 1
ATOM 878 O O . GLN A 1 119 ? 15.469 -1.624 11.367 1 93.38 119 GLN A O 1
ATOM 883 N N . GLU A 1 120 ? 16.016 -0.454 9.625 1 90.38 120 GLU A N 1
ATOM 884 C CA . GL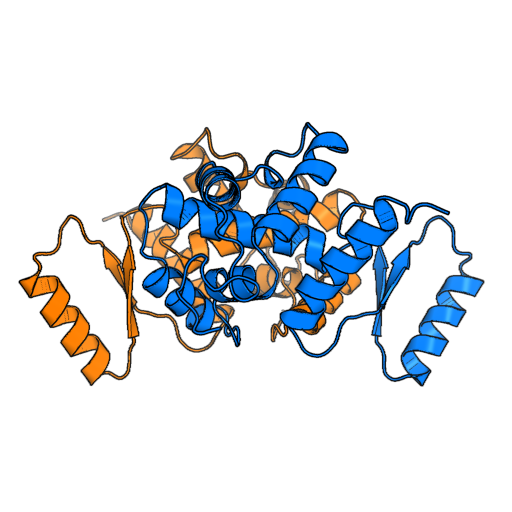U A 1 120 ? 16.172 0.788 10.375 1 90.38 120 GLU A CA 1
ATOM 885 C C . GLU A 1 120 ? 14.836 1.235 10.977 1 90.38 120 GLU A C 1
ATOM 887 O O . GLU A 1 120 ? 14.797 1.717 12.109 1 90.38 120 GLU A O 1
ATOM 892 N N . TRP A 1 121 ? 13.805 1.073 10.188 1 90.38 121 TRP A N 1
ATOM 893 C CA . TRP A 1 121 ? 12.492 1.459 10.688 1 90.38 121 TRP A CA 1
ATOM 894 C C . TRP A 1 121 ? 12.055 0.552 11.836 1 90.38 121 TRP A C 1
ATOM 896 O O . TRP A 1 121 ? 11.508 1.022 12.836 1 90.38 121 TRP A O 1
ATOM 906 N N . CYS A 1 122 ? 12.328 -0.719 11.695 1 93 122 CYS A N 1
ATOM 907 C CA . CYS A 1 122 ? 11.977 -1.664 12.75 1 93 122 CYS A CA 1
ATOM 908 C C . CYS A 1 122 ? 12.766 -1.372 14.023 1 93 122 CYS A C 1
ATOM 910 O O . CYS A 1 122 ? 12.242 -1.516 15.125 1 93 122 CYS A O 1
ATOM 912 N N . LYS A 1 123 ? 14 -1.021 13.859 1 92.06 123 LYS A N 1
ATOM 913 C CA . LYS A 1 123 ? 14.828 -0.663 15.016 1 92.06 123 LYS A CA 1
ATOM 914 C C . LYS A 1 123 ? 14.281 0.575 15.719 1 92.06 123 LYS A C 1
ATOM 916 O O . LYS A 1 123 ? 14.195 0.611 16.953 1 92.06 123 LYS A O 1
ATOM 921 N N . ALA A 1 124 ? 13.867 1.541 14.961 1 87.12 124 ALA A N 1
ATOM 922 C CA . ALA A 1 124 ? 13.375 2.807 15.508 1 87.12 124 ALA A CA 1
ATOM 923 C C . ALA A 1 124 ? 11.953 2.662 16.047 1 87.12 124 ALA A C 1
ATOM 925 O O . ALA A 1 124 ? 11.578 3.324 17.016 1 87.12 124 ALA A O 1
ATOM 926 N N . TYR A 1 125 ? 11.172 1.799 15.398 1 89.88 125 TYR A N 1
ATOM 927 C CA . TYR A 1 125 ? 9.773 1.597 15.758 1 89.88 125 TYR A CA 1
ATOM 928 C C . TYR A 1 125 ? 9.445 0.113 15.867 1 89.88 125 TYR A C 1
ATOM 930 O O . TYR A 1 125 ? 8.68 -0.424 15.07 1 89.88 125 TYR A O 1
ATOM 938 N N . PRO A 1 126 ? 9.844 -0.514 16.922 1 91.31 126 PRO A N 1
ATOM 939 C CA . PRO A 1 126 ? 9.742 -1.97 17.062 1 91.31 126 PRO A CA 1
ATOM 940 C C . PRO A 1 126 ? 8.305 -2.447 17.219 1 91.31 126 PRO A C 1
ATOM 942 O O . PRO A 1 126 ? 8.008 -3.625 17 1 91.31 126 PRO A O 1
ATOM 945 N N . ASP A 1 127 ? 7.391 -1.597 17.547 1 90.38 127 ASP A N 1
ATOM 946 C CA . ASP A 1 127 ? 6.012 -2.004 17.797 1 90.38 127 ASP A CA 1
ATOM 947 C C . ASP A 1 127 ? 5.152 -1.832 16.547 1 90.38 127 ASP A C 1
ATOM 949 O O . ASP A 1 127 ? 3.926 -1.931 16.609 1 90.38 127 ASP A O 1
ATOM 953 N N . MET A 1 128 ? 5.758 -1.599 15.406 1 90.06 128 MET A N 1
ATOM 954 C CA . MET A 1 128 ? 5.039 -1.413 14.148 1 90.06 128 MET A CA 1
ATOM 955 C C . MET A 1 128 ? 5.277 -2.588 13.203 1 90.06 128 MET A C 1
ATOM 957 O O . MET A 1 128 ? 6.223 -2.568 12.414 1 90.06 128 MET A O 1
ATOM 961 N N . PRO A 1 129 ? 4.379 -3.547 13.25 1 92.81 129 PRO A N 1
ATOM 962 C CA . PRO A 1 129 ? 4.598 -4.773 12.477 1 92.81 129 PRO A CA 1
ATOM 963 C C . PRO A 1 129 ? 4.562 -4.531 10.969 1 92.81 129 PRO A C 1
ATOM 965 O O . PRO A 1 129 ? 5.051 -5.359 10.195 1 92.81 129 PRO A O 1
ATOM 968 N N . GLU A 1 130 ? 3.979 -3.398 10.531 1 91.44 130 GLU A N 1
ATOM 969 C CA . GLU A 1 130 ? 3.883 -3.109 9.102 1 91.44 130 GLU A CA 1
ATOM 970 C C . GLU A 1 130 ? 5.266 -2.896 8.492 1 91.44 130 GLU A C 1
ATOM 972 O O . GLU A 1 130 ? 5.418 -2.934 7.27 1 91.44 130 GLU A O 1
ATOM 977 N N . PHE A 1 131 ? 6.305 -2.695 9.32 1 93.25 131 PHE A N 1
ATOM 978 C CA . PHE A 1 131 ? 7.652 -2.459 8.812 1 93.25 131 PHE A CA 1
ATOM 979 C C . PHE A 1 131 ? 8.438 -3.764 8.727 1 93.25 131 PHE A C 1
ATOM 981 O O . PHE A 1 131 ? 9.547 -3.791 8.195 1 93.25 131 PHE A O 1
ATOM 988 N N . ASN A 1 132 ? 7.828 -4.852 9.172 1 94.19 132 ASN A N 1
ATOM 989 C CA . ASN A 1 132 ? 8.531 -6.133 9.164 1 94.19 132 ASN A CA 1
ATOM 990 C C . ASN A 1 132 ? 8.758 -6.637 7.742 1 94.19 132 ASN A C 1
ATOM 992 O O . ASN A 1 132 ? 7.887 -6.508 6.883 1 94.19 132 ASN A O 1
ATOM 996 N N . ARG A 1 133 ? 9.914 -7.227 7.586 1 94.44 133 ARG A N 1
ATOM 997 C CA . ARG A 1 133 ? 10.258 -7.766 6.273 1 94.44 133 ARG A CA 1
ATOM 998 C C . ARG A 1 133 ? 9.883 -9.242 6.176 1 94.44 133 ARG A C 1
ATOM 1000 O O . ARG A 1 133 ? 10.039 -9.992 7.137 1 94.44 133 ARG A O 1
ATOM 1007 N N . PRO A 1 134 ? 9.414 -9.617 5.039 1 96.88 134 PRO A N 1
ATOM 1008 C CA . PRO A 1 134 ? 9.203 -11.047 4.832 1 96.88 134 PRO A CA 1
ATOM 1009 C C . PRO A 1 134 ? 10.508 -11.828 4.734 1 96.88 134 PRO A C 1
ATOM 1011 O O . PRO A 1 134 ? 11.492 -11.328 4.184 1 96.88 134 PRO A O 1
ATOM 1014 N N . PRO A 1 135 ? 10.562 -13.086 5.18 1 97.75 135 PRO A N 1
ATOM 1015 C CA . PRO A 1 135 ? 11.766 -13.914 5.145 1 97.75 135 PRO A CA 1
ATOM 1016 C C . PRO A 1 135 ? 12.367 -14.016 3.746 1 97.75 135 PRO A C 1
ATOM 1018 O O . PRO A 1 135 ? 13.594 -14.078 3.6 1 97.75 135 PRO A O 1
ATOM 1021 N N . LEU A 1 136 ? 11.562 -13.969 2.777 1 98.56 136 LEU A N 1
ATOM 1022 C CA . LEU A 1 136 ? 12.047 -14.094 1.406 1 98.56 136 LEU A CA 1
ATOM 1023 C C . LEU A 1 136 ? 12.992 -12.953 1.058 1 98.56 136 LEU A C 1
ATOM 1025 O O . LEU A 1 136 ? 13.984 -13.148 0.355 1 98.56 136 LEU A O 1
ATOM 1029 N N . LEU A 1 137 ? 12.664 -11.742 1.499 1 98.44 137 LEU A N 1
ATOM 1030 C CA . LEU A 1 137 ? 13.539 -10.602 1.237 1 98.44 137 LEU A CA 1
ATOM 1031 C C . LEU A 1 137 ? 14.914 -10.828 1.848 1 98.44 137 LEU A C 1
ATOM 1033 O O . LEU A 1 137 ? 15.938 -10.609 1.188 1 98.44 137 LEU A O 1
ATOM 1037 N N . ASP A 1 138 ? 14.961 -11.328 3.059 1 98.06 138 ASP A N 1
ATOM 1038 C CA . ASP A 1 138 ? 16.219 -11.617 3.736 1 98.06 138 ASP A CA 1
ATOM 1039 C C . ASP A 1 138 ? 17.016 -12.688 2.99 1 98.06 138 ASP A C 1
ATOM 1041 O O . ASP A 1 138 ? 18.219 -12.562 2.814 1 98.06 138 ASP A O 1
ATOM 1045 N N . LYS A 1 139 ? 16.328 -13.68 2.615 1 98.5 139 LYS A N 1
ATOM 1046 C CA . LYS A 1 139 ? 16.969 -14.781 1.897 1 98.5 139 LYS A CA 1
ATOM 1047 C C . LYS A 1 139 ? 17.578 -14.297 0.589 1 98.5 139 LYS A C 1
ATOM 1049 O O . LYS A 1 139 ? 18.734 -14.633 0.281 1 98.5 139 LYS A O 1
ATOM 1054 N N . MET A 1 140 ? 16.812 -13.5 -0.132 1 98.62 140 MET A N 1
ATOM 1055 C CA . MET A 1 140 ? 17.297 -13.016 -1.424 1 98.62 140 MET A CA 1
ATOM 1056 C C . MET A 1 140 ? 18.516 -12.117 -1.252 1 98.62 140 MET A C 1
ATOM 1058 O O . MET A 1 140 ? 19.484 -12.227 -1.997 1 98.62 140 MET A O 1
ATOM 1062 N N . VAL A 1 141 ? 18.484 -11.32 -0.267 1 98.19 141 VAL A N 1
ATOM 1063 C CA . VAL A 1 141 ? 19.609 -10.43 0.015 1 98.19 141 VAL A CA 1
ATOM 1064 C C . VAL A 1 141 ? 20.828 -11.258 0.426 1 98.19 141 VAL A C 1
ATOM 1066 O O . VAL A 1 141 ? 21.953 -10.984 -0.02 1 98.19 141 VAL A O 1
ATOM 1069 N N . ALA A 1 142 ? 20.625 -12.25 1.223 1 98.31 142 ALA A N 1
ATOM 1070 C CA . ALA A 1 142 ? 21.719 -13.125 1.665 1 98.31 142 ALA A CA 1
ATOM 1071 C C . ALA A 1 142 ? 22.344 -13.859 0.485 1 98.31 142 ALA A C 1
ATOM 1073 O O . ALA A 1 142 ? 23.531 -14.156 0.495 1 98.31 142 ALA A O 1
ATOM 1074 N N . GLU A 1 143 ? 21.578 -14.078 -0.51 1 98.38 143 GLU A N 1
ATOM 1075 C CA . GLU A 1 143 ? 22.031 -14.797 -1.696 1 98.38 143 GLU A CA 1
ATOM 1076 C C . GLU A 1 143 ? 22.656 -13.844 -2.713 1 98.38 143 GLU A C 1
ATOM 1078 O O . GLU A 1 143 ? 23.062 -14.266 -3.799 1 98.38 143 GLU A O 1
ATOM 1083 N N . GLY A 1 144 ? 22.656 -12.609 -2.371 1 97.88 144 GLY A N 1
ATOM 1084 C CA . GLY A 1 144 ? 23.266 -11.625 -3.24 1 97.88 144 GLY A CA 1
ATOM 1085 C C . GLY A 1 144 ? 22.375 -11.195 -4.387 1 97.88 144 GLY A C 1
ATOM 1086 O O . GLY A 1 144 ? 22.859 -10.719 -5.418 1 97.88 144 GLY A O 1
ATOM 1087 N N . LYS A 1 145 ? 21.094 -11.383 -4.254 1 98.38 145 LYS A N 1
ATOM 1088 C CA . LYS A 1 145 ? 20.125 -10.953 -5.258 1 98.38 145 LYS A CA 1
ATOM 1089 C C . LYS A 1 145 ? 19.594 -9.562 -4.941 1 98.38 145 LYS A C 1
ATOM 1091 O O . LYS A 1 145 ? 18.609 -9.422 -4.211 1 98.38 145 LYS A O 1
ATOM 1096 N N . PHE A 1 146 ? 20.172 -8.578 -5.59 1 96.81 146 PHE A N 1
ATOM 1097 C CA . PHE A 1 146 ? 19.844 -7.203 -5.246 1 96.81 146 PHE A CA 1
ATOM 1098 C C . PHE A 1 146 ? 18.984 -6.57 -6.332 1 96.81 146 PHE A C 1
ATOM 1100 O O . PHE A 1 146 ? 18.406 -5.496 -6.129 1 96.81 146 PHE A O 1
ATOM 1107 N N . GLY A 1 147 ? 18.844 -7.188 -7.484 1 96.62 147 GLY A N 1
ATOM 1108 C CA . GLY A 1 147 ? 18.031 -6.652 -8.562 1 96.62 147 GLY A CA 1
ATOM 1109 C C . GLY A 1 147 ? 18.844 -6.215 -9.766 1 96.62 147 GLY A C 1
ATOM 1110 O O . GLY A 1 147 ? 19.797 -6.895 -10.156 1 96.62 147 GLY A O 1
ATOM 1111 N N . HIS A 1 148 ? 18.484 -5.191 -10.352 1 95.25 148 HIS A N 1
ATOM 1112 C CA . HIS A 1 148 ? 19.062 -4.695 -11.594 1 95.25 148 HIS A CA 1
ATOM 1113 C C . HIS A 1 148 ? 20.547 -4.426 -11.438 1 95.25 148 HIS A C 1
ATOM 1115 O O . HIS A 1 148 ? 21.344 -4.75 -12.328 1 95.25 148 HIS A O 1
ATOM 1121 N N . LYS A 1 149 ? 20.984 -3.918 -10.32 1 93.81 149 LYS A N 1
ATOM 1122 C CA . LYS A 1 149 ? 22.344 -3.422 -10.125 1 93.81 149 LYS A CA 1
ATOM 1123 C C . LYS A 1 149 ? 23.359 -4.566 -10.141 1 93.81 149 LYS A C 1
ATOM 1125 O O . LYS A 1 149 ? 24.531 -4.352 -10.422 1 93.81 149 LYS A O 1
ATOM 1130 N N . ASN A 1 150 ? 22.891 -5.844 -9.859 1 95.75 150 ASN A N 1
ATOM 1131 C CA . ASN A 1 150 ? 23.828 -6.953 -9.922 1 95.75 150 ASN A CA 1
ATOM 1132 C C . ASN A 1 150 ? 23.266 -8.133 -10.703 1 95.75 150 ASN A C 1
ATOM 1134 O O . ASN A 1 150 ? 23.672 -9.273 -10.508 1 95.75 150 ASN A O 1
ATOM 1138 N N . GLY A 1 151 ? 22.281 -7.879 -11.359 1 97.31 151 GLY A N 1
ATOM 1139 C CA . GLY A 1 151 ? 21.906 -8.766 -12.453 1 97.31 151 GLY A CA 1
ATOM 1140 C C . GLY A 1 151 ? 20.75 -9.688 -12.102 1 97.31 151 GLY A C 1
ATOM 1141 O O . GLY A 1 151 ? 20.234 -10.383 -12.977 1 97.31 151 GLY A O 1
ATOM 1142 N N . GLU A 1 152 ? 20.422 -9.766 -10.75 1 98.31 152 GLU A N 1
ATOM 1143 C CA . GLU A 1 152 ? 19.312 -10.664 -10.43 1 98.31 152 GLU A CA 1
ATOM 1144 C C . GLU A 1 152 ? 18.625 -10.258 -9.125 1 98.31 152 GLU A C 1
ATOM 1146 O O . GLU A 1 152 ? 19.297 -9.906 -8.148 1 98.31 152 GLU A O 1
ATOM 1151 N N . GLY A 1 153 ? 17.422 -10.25 -9.125 1 98.19 153 GLY A N 1
ATOM 1152 C CA . GLY A 1 153 ? 16.5 -10.195 -7.992 1 98.19 153 GLY A CA 1
ATOM 1153 C C . GLY A 1 153 ? 15.305 -11.109 -8.148 1 98.19 153 GLY A C 1
ATOM 1154 O O . GLY A 1 153 ? 15.453 -12.32 -8.297 1 98.19 153 GLY A O 1
ATOM 1155 N N . PHE A 1 154 ? 14.156 -10.422 -8.273 1 98.62 154 PHE A N 1
ATOM 1156 C CA . PHE A 1 154 ? 12.992 -11.227 -8.625 1 98.62 154 PHE A CA 1
ATOM 1157 C C . PHE A 1 154 ? 13.062 -11.672 -10.086 1 98.62 154 PHE A C 1
ATOM 1159 O O . PHE A 1 154 ? 12.578 -12.75 -10.438 1 98.62 154 PHE A O 1
ATOM 1166 N N . TYR A 1 155 ? 13.68 -10.789 -10.828 1 98.25 155 TYR A N 1
ATOM 1167 C CA . TYR A 1 155 ? 13.906 -11.07 -12.242 1 98.25 155 TYR A CA 1
ATOM 1168 C C . TYR A 1 155 ? 15.398 -11.133 -12.555 1 98.25 155 TYR A C 1
ATOM 1170 O O . TYR A 1 155 ? 16.234 -10.797 -11.711 1 98.25 155 TYR A O 1
ATOM 1178 N N . LYS A 1 156 ? 15.648 -11.609 -13.742 1 98.06 156 LYS A N 1
ATOM 1179 C CA . LYS A 1 156 ? 17.031 -11.641 -14.219 1 98.06 156 LYS A CA 1
ATOM 1180 C C . LYS A 1 156 ? 17.281 -10.531 -15.227 1 98.06 156 LYS A C 1
ATOM 1182 O O . LYS A 1 156 ? 16.438 -10.242 -16.078 1 98.06 156 LYS A O 1
ATOM 1187 N N . TYR A 1 157 ? 18.469 -9.961 -15.031 1 96.31 157 TYR A N 1
ATOM 1188 C CA . TYR A 1 157 ? 18.828 -8.836 -15.883 1 96.31 157 TYR A CA 1
ATOM 1189 C C . TYR A 1 157 ? 20.188 -9.062 -16.531 1 96.31 157 TYR A C 1
ATOM 1191 O O . TYR A 1 157 ? 21.078 -9.664 -15.938 1 96.31 157 TYR A O 1
ATOM 1199 N N . LYS A 1 158 ? 20.312 -8.695 -17.75 1 90.56 158 LYS A N 1
ATOM 1200 C CA . LYS A 1 158 ? 21.609 -8.742 -18.422 1 90.56 158 LYS A CA 1
ATOM 1201 C C . LYS A 1 158 ? 22.453 -7.523 -18.078 1 90.56 158 LYS A C 1
ATOM 1203 O O . LYS A 1 158 ? 22 -6.383 -18.219 1 90.56 158 LYS A O 1
ATOM 1208 N N . LEU A 1 159 ? 23.594 -7.727 -17.391 1 79.75 159 LEU A N 1
ATOM 1209 C CA . LEU A 1 159 ? 24.484 -6.625 -17.016 1 79.75 159 LEU A CA 1
ATOM 1210 C C . LEU A 1 159 ? 25.344 -6.191 -18.188 1 79.75 159 LEU A C 1
ATOM 1212 O O . LEU A 1 159 ? 25.703 -7.012 -19.047 1 79.75 159 LEU A O 1
ATOM 1216 N N . MET B 1 1 ? -30.469 -17.359 -0.006 1 27.03 1 MET B N 1
ATOM 1217 C CA . MET B 1 1 ? -29.141 -17.906 -0.261 1 27.03 1 MET B CA 1
ATOM 1218 C C . MET B 1 1 ? -28.062 -16.859 -0.002 1 27.03 1 MET B C 1
ATOM 1220 O O . MET B 1 1 ? -28.016 -15.836 -0.676 1 27.03 1 MET B O 1
ATOM 1224 N N . GLY B 1 2 ? -27.625 -16.5 1.156 1 33.94 2 GLY B N 1
ATOM 1225 C CA . GLY B 1 2 ? -26.859 -15.422 1.766 1 33.94 2 GLY B CA 1
ATOM 1226 C C . GLY B 1 2 ? -25.484 -15.227 1.148 1 33.94 2 GLY B C 1
ATOM 1227 O O . GLY B 1 2 ? -24.781 -16.203 0.887 1 33.94 2 GLY B O 1
ATOM 1228 N N . ALA B 1 3 ? -25.344 -14.297 0.283 1 41.44 3 ALA B N 1
ATOM 1229 C CA . ALA B 1 3 ? -24.078 -14.031 -0.404 1 41.44 3 ALA B CA 1
ATOM 1230 C C . ALA B 1 3 ? -22.891 -14.336 0.503 1 41.44 3 ALA B C 1
ATOM 1232 O O . ALA B 1 3 ? -22.844 -13.875 1.647 1 41.44 3 ALA B O 1
ATOM 1233 N N . SER B 1 4 ? -22.234 -15.445 0.272 1 44.69 4 SER B N 1
ATOM 1234 C CA . SER B 1 4 ? -21.109 -15.898 1.066 1 44.69 4 SER B CA 1
ATOM 1235 C C . SER B 1 4 ? -20.141 -14.75 1.366 1 44.69 4 SER B C 1
ATOM 1237 O O . SER B 1 4 ? -20.078 -13.781 0.608 1 44.69 4 SER B O 1
ATOM 1239 N N . PRO B 1 5 ? -19.844 -14.617 2.576 1 48.16 5 PRO B N 1
ATOM 1240 C CA . PRO B 1 5 ? -18.844 -13.641 2.979 1 48.16 5 PRO B CA 1
ATOM 1241 C C . PRO B 1 5 ? -17.734 -13.469 1.938 1 48.16 5 PRO B C 1
ATOM 1243 O O . PRO B 1 5 ? -17.219 -12.359 1.75 1 48.16 5 PRO B O 1
ATOM 1246 N N . ALA B 1 6 ? -17.531 -14.508 1.254 1 47.72 6 ALA B N 1
ATOM 1247 C CA . ALA B 1 6 ? -16.516 -14.477 0.2 1 47.72 6 ALA B CA 1
ATOM 1248 C C . ALA B 1 6 ? -16.953 -13.57 -0.952 1 47.72 6 ALA B C 1
ATOM 1250 O O . ALA B 1 6 ? -16.141 -12.805 -1.487 1 47.72 6 ALA B O 1
ATOM 1251 N N . TYR B 1 7 ? -18.234 -13.766 -1.299 1 46.31 7 TYR B N 1
ATOM 1252 C CA . TYR B 1 7 ? -18.75 -12.953 -2.391 1 46.31 7 TYR B CA 1
ATOM 1253 C C . TYR B 1 7 ? -18.734 -11.469 -2.02 1 46.31 7 TYR B C 1
ATOM 1255 O O . TYR B 1 7 ? -18.422 -10.617 -2.852 1 46.31 7 TYR B O 1
ATOM 1263 N N . ALA B 1 8 ? -19.172 -11.25 -0.85 1 48.81 8 ALA B N 1
ATOM 1264 C CA . ALA B 1 8 ? -19.141 -9.867 -0.385 1 48.81 8 ALA B CA 1
ATOM 1265 C C . ALA B 1 8 ? -17.734 -9.297 -0.443 1 48.81 8 ALA B C 1
ATOM 1267 O O . ALA B 1 8 ? -17.547 -8.141 -0.828 1 48.81 8 ALA B O 1
ATOM 1268 N N . MET B 1 9 ? -16.844 -10.102 -0.089 1 48.53 9 MET B N 1
ATOM 1269 C CA . MET B 1 9 ? -15.438 -9.695 -0.13 1 48.53 9 MET B CA 1
ATOM 1270 C C . MET B 1 9 ? -15 -9.406 -1.561 1 48.53 9 MET B C 1
ATOM 1272 O O . MET B 1 9 ? -14.266 -8.445 -1.808 1 48.53 9 MET B O 1
ATOM 1276 N N . LEU B 1 10 ? -15.5 -10.25 -2.369 1 49.31 10 LEU B N 1
ATOM 1277 C CA . LEU B 1 10 ? -15.164 -10.062 -3.775 1 49.31 10 LEU B CA 1
ATOM 1278 C C . LEU B 1 10 ? -15.734 -8.758 -4.305 1 49.31 10 LEU B C 1
ATOM 1280 O O . LEU B 1 10 ? -15.062 -8.047 -5.062 1 49.31 10 LEU B O 1
ATOM 1284 N N . ARG B 1 11 ? -17 -8.57 -3.938 1 49.91 11 ARG B N 1
ATOM 1285 C CA . ARG B 1 11 ? -17.641 -7.336 -4.383 1 49.91 11 ARG B CA 1
ATOM 1286 C C . ARG B 1 11 ? -16.922 -6.117 -3.82 1 49.91 11 ARG B C 1
ATOM 1288 O O . ARG B 1 11 ? -16.688 -5.141 -4.535 1 49.91 11 ARG B O 1
ATOM 1295 N N . ALA B 1 12 ? -16.734 -6.238 -2.582 1 49.19 12 ALA B N 1
ATOM 1296 C CA . ALA B 1 12 ? -16.047 -5.113 -1.951 1 49.19 12 ALA B CA 1
ATOM 1297 C C . ALA B 1 12 ? -14.672 -4.898 -2.562 1 49.19 12 ALA B C 1
ATOM 1299 O O . ALA B 1 12 ? -14.273 -3.764 -2.828 1 49.19 12 ALA B O 1
ATOM 1300 N N . ALA B 1 13 ? -14.07 -6.031 -2.787 1 51.53 13 ALA B N 1
ATOM 1301 C CA . ALA B 1 13 ? -12.758 -5.973 -3.426 1 51.53 13 ALA B CA 1
ATOM 1302 C C . ALA B 1 13 ? -12.867 -5.438 -4.852 1 51.53 13 ALA B C 1
ATOM 1304 O O . ALA B 1 13 ? -12.039 -4.633 -5.285 1 51.53 13 ALA B O 1
ATOM 1305 N N . SER B 1 14 ? -13.922 -5.914 -5.5 1 53.31 14 SER B N 1
ATOM 1306 C CA . SER B 1 14 ? -14.125 -5.449 -6.867 1 53.31 14 SER B CA 1
ATOM 1307 C C . SER B 1 14 ? -14.32 -3.939 -6.918 1 53.31 14 SER B C 1
ATOM 1309 O O . SER B 1 14 ? -13.797 -3.268 -7.805 1 53.31 14 SER B O 1
ATOM 1311 N N . VAL B 1 15 ? -15 -3.535 -5.965 1 50.44 15 VAL B N 1
ATOM 1312 C CA . VAL B 1 15 ? -15.305 -2.107 -5.957 1 50.44 15 VAL B CA 1
ATOM 1313 C C . VAL B 1 15 ? -14.023 -1.31 -5.715 1 50.44 15 VAL B C 1
ATOM 1315 O O . VAL B 1 15 ? -13.766 -0.312 -6.395 1 50.44 15 VAL B O 1
ATOM 1318 N N . LEU B 1 16 ? -13.328 -1.797 -4.738 1 53.56 16 LEU B N 1
ATOM 1319 C CA . LEU B 1 16 ? -12.125 -1.034 -4.426 1 53.56 16 LEU B CA 1
ATOM 1320 C C . LEU B 1 16 ? -11.211 -0.945 -5.641 1 53.56 16 LEU B C 1
ATOM 1322 O O . LEU B 1 16 ? -10.672 0.122 -5.938 1 53.56 16 LEU B O 1
ATOM 1326 N N . ILE B 1 17 ? -11.156 -2.055 -6.32 1 54.03 17 ILE B N 1
ATOM 1327 C CA . ILE B 1 17 ? -10.297 -2.113 -7.496 1 54.03 17 ILE B CA 1
ATOM 1328 C C . ILE B 1 17 ? -10.93 -1.321 -8.641 1 54.03 17 ILE B C 1
ATOM 1330 O O . ILE B 1 17 ? -10.242 -0.583 -9.344 1 54.03 17 ILE B O 1
ATOM 1334 N N . SER B 1 18 ? -12.227 -1.632 -8.805 1 52.06 18 SER B N 1
ATOM 1335 C CA . SER B 1 18 ? -12.883 -0.966 -9.93 1 52.06 18 SER B CA 1
ATOM 1336 C C . SER B 1 18 ? -12.797 0.55 -9.797 1 52.06 18 SER B C 1
ATOM 1338 O O . SER B 1 18 ? -12.688 1.26 -10.805 1 52.06 18 SER B O 1
ATOM 1340 N N . VAL B 1 19 ? -13.055 0.924 -8.633 1 43.72 19 VAL B N 1
ATOM 1341 C CA . VAL B 1 19 ? -13.086 2.369 -8.445 1 43.72 19 VAL B CA 1
ATOM 1342 C C . VAL B 1 19 ? -11.688 2.951 -8.625 1 43.72 19 VAL B C 1
ATOM 1344 O O . VAL B 1 19 ? -11.539 4.07 -9.117 1 43.72 19 VAL B O 1
ATOM 1347 N N . ALA B 1 20 ? -10.836 2.209 -7.875 1 44.84 20 ALA B N 1
ATOM 1348 C CA . ALA B 1 20 ? -9.516 2.824 -8.016 1 44.84 20 ALA B CA 1
ATOM 1349 C C . ALA B 1 20 ? -9.086 2.881 -9.477 1 44.84 20 ALA B C 1
ATOM 1351 O O . ALA B 1 20 ? -8.492 3.865 -9.914 1 44.84 20 ALA B O 1
ATOM 1352 N N . LEU B 1 21 ? -8.719 1.693 -10.266 1 49.47 21 LEU B N 1
ATOM 1353 C CA . LEU B 1 21 ? -8.094 1.778 -11.586 1 49.47 21 LEU B CA 1
ATOM 1354 C C . LEU B 1 21 ? -8.922 1.021 -12.625 1 49.47 21 LEU B C 1
ATOM 1356 O O . LEU B 1 21 ? -9.727 0.161 -12.273 1 49.47 21 LEU B O 1
ATOM 1360 N N . ALA B 1 22 ? -8.859 1.339 -13.969 1 48.97 22 ALA B N 1
ATOM 1361 C CA . ALA B 1 22 ? -9.445 1.03 -15.273 1 48.97 22 ALA B CA 1
ATOM 1362 C C . ALA B 1 22 ? -9.539 -0.478 -15.492 1 48.97 22 ALA B C 1
ATOM 1364 O O . ALA B 1 22 ? -10.5 -0.965 -16.094 1 48.97 22 ALA B O 1
ATOM 1365 N N . PHE B 1 23 ? -8.359 -1.239 -15.367 1 51.62 23 PHE B N 1
ATOM 1366 C CA . PHE B 1 23 ? -8.359 -2.592 -15.914 1 51.62 23 PHE B CA 1
ATOM 1367 C C . PHE B 1 23 ? -8.078 -3.615 -14.82 1 51.62 23 PHE B C 1
ATOM 1369 O O . PHE B 1 23 ? -7.055 -3.537 -14.133 1 51.62 23 PHE B O 1
ATOM 1376 N N . GLU B 1 24 ? -9.188 -4.266 -14.227 1 56.62 24 GLU B N 1
ATOM 1377 C CA . GLU B 1 24 ? -9.047 -5.348 -13.258 1 56.62 24 GLU B CA 1
ATOM 1378 C C . GLU B 1 24 ? -8.609 -6.641 -13.93 1 56.62 24 GLU B C 1
ATOM 1380 O O . GLU B 1 24 ? -9.266 -7.129 -14.852 1 56.62 24 GLU B O 1
ATOM 1385 N N . PRO B 1 25 ? -7.285 -7.035 -13.703 1 58.59 25 PRO B N 1
ATOM 1386 C CA . PRO B 1 25 ? -7.051 -8.406 -14.164 1 58.59 25 PRO B CA 1
ATOM 1387 C C . PRO B 1 25 ? -8.039 -9.406 -13.578 1 58.59 25 PRO B C 1
ATOM 1389 O O . PRO B 1 25 ? -8.664 -9.133 -12.547 1 58.59 25 PRO B O 1
ATOM 1392 N N . VAL B 1 26 ? -8.367 -10.414 -14.32 1 56.41 26 VAL B N 1
ATOM 1393 C CA . VAL B 1 26 ? -9.172 -11.508 -13.805 1 56.41 26 VAL B CA 1
ATOM 1394 C C . VAL B 1 26 ? -8.297 -12.43 -12.953 1 56.41 26 VAL B C 1
ATOM 1396 O O . VAL B 1 26 ? -7.316 -13 -13.445 1 56.41 26 VAL B O 1
ATOM 1399 N N . VAL B 1 27 ? -8.531 -12.461 -11.688 1 59.81 27 VAL B N 1
ATOM 1400 C CA . VAL B 1 27 ? -7.789 -13.312 -10.758 1 59.81 27 VAL B CA 1
ATOM 1401 C C . VAL B 1 27 ? -8.398 -14.711 -10.742 1 59.81 27 VAL B C 1
ATOM 1403 O O . VAL B 1 27 ? -9.602 -14.867 -10.523 1 59.81 27 VAL B O 1
ATOM 1406 N N . ILE B 1 28 ? -7.539 -15.703 -11.172 1 59.75 28 ILE B N 1
ATOM 1407 C CA . ILE B 1 28 ? -7.988 -17.094 -11.18 1 59.75 28 ILE B CA 1
ATOM 1408 C C . ILE B 1 28 ? -7.332 -17.844 -10.031 1 59.75 28 ILE B C 1
ATOM 1410 O O . ILE B 1 28 ? -6.125 -17.734 -9.812 1 59.75 28 ILE B O 1
ATOM 1414 N N . LYS B 1 29 ? -8.172 -18.672 -9.203 1 63.09 29 LYS B N 1
ATOM 1415 C CA . LYS B 1 29 ? -7.695 -19.516 -8.117 1 63.09 29 LYS B CA 1
ATOM 1416 C C . LYS B 1 29 ? -7.125 -20.828 -8.648 1 63.09 29 LYS B C 1
ATOM 1418 O O . LYS B 1 29 ? -7.715 -21.453 -9.531 1 63.09 29 LYS B O 1
ATOM 1423 N N . ILE B 1 30 ? -5.801 -21.25 -8.305 1 59.44 30 ILE B N 1
ATOM 1424 C CA . ILE B 1 30 ? -5.07 -22.391 -8.812 1 59.44 30 ILE B CA 1
ATOM 1425 C C . ILE B 1 30 ? -5.656 -23.688 -8.234 1 59.44 30 ILE B C 1
ATOM 1427 O O . ILE B 1 30 ? -5.824 -24.672 -8.945 1 59.44 30 ILE B O 1
ATOM 1431 N N . PRO B 1 31 ? -5.57 -23.891 -6.902 1 56.56 31 PRO B N 1
ATOM 1432 C CA . PRO B 1 31 ? -5.781 -25.297 -6.531 1 56.56 31 PRO B CA 1
ATOM 1433 C C . PRO B 1 31 ? -6.934 -25.938 -7.297 1 56.56 31 PRO B C 1
ATOM 1435 O O . PRO B 1 31 ? -6.934 -27.156 -7.508 1 56.56 31 PRO B O 1
ATOM 1438 N N . GLU B 1 32 ? -7.902 -25.234 -7.648 1 56.81 32 GLU B N 1
ATOM 1439 C CA . GLU B 1 32 ? -9.078 -26.016 -8.023 1 56.81 32 GLU B CA 1
ATOM 1440 C C . GLU B 1 32 ? -9.219 -26.109 -9.539 1 56.81 32 GLU B C 1
ATOM 1442 O O . GLU B 1 32 ? -10.062 -26.859 -10.039 1 56.81 32 GLU B O 1
ATOM 1447 N N . THR B 1 33 ? -8.148 -25.453 -10.148 1 57.72 33 THR B N 1
ATOM 1448 C CA . THR B 1 33 ? -8.438 -25.469 -11.578 1 57.72 33 THR B CA 1
ATOM 1449 C C . THR B 1 33 ? -7.406 -26.312 -12.336 1 57.72 33 THR B C 1
ATOM 1451 O O . THR B 1 33 ? -6.215 -26.234 -12.039 1 57.72 33 THR B O 1
ATOM 1454 N N . SER B 1 34 ? -7.848 -27.328 -12.992 1 63.38 34 SER B N 1
ATOM 1455 C CA . SER B 1 34 ? -6.961 -28.094 -13.859 1 63.38 34 SER B CA 1
ATOM 1456 C C . SER B 1 34 ? -6.152 -27.172 -14.773 1 63.38 34 SER B C 1
ATOM 1458 O O . SER B 1 34 ? -6.535 -26.031 -15.016 1 63.38 34 SER B O 1
ATOM 1460 N N . GLN B 1 35 ? -4.961 -27.656 -15.008 1 75.06 35 GLN B N 1
ATOM 1461 C CA . GLN B 1 35 ? -4.152 -26.922 -15.977 1 75.06 35 GLN B CA 1
ATOM 1462 C C . GLN B 1 35 ? -4.957 -26.594 -17.234 1 75.06 35 GLN B C 1
ATOM 1464 O O . GLN B 1 35 ? -4.832 -25.5 -17.781 1 75.06 35 GLN B O 1
ATOM 1469 N N . ALA B 1 36 ? -5.699 -27.625 -17.578 1 71.75 36 ALA B N 1
ATOM 1470 C CA . ALA B 1 36 ? -6.531 -27.438 -18.766 1 71.75 36 ALA B CA 1
ATOM 1471 C C . ALA B 1 36 ? -7.496 -26.266 -18.578 1 71.75 36 ALA B C 1
ATOM 1473 O O . ALA B 1 36 ? -7.691 -25.453 -19.484 1 71.75 36 ALA B O 1
ATOM 1474 N N . THR B 1 37 ? -8.055 -26.203 -17.375 1 66.94 37 THR B N 1
ATOM 1475 C CA . THR B 1 37 ? -8.984 -25.125 -17.078 1 66.94 37 THR B CA 1
ATOM 1476 C C . THR B 1 37 ? -8.258 -23.781 -17.047 1 66.94 37 THR B C 1
ATOM 1478 O O . THR B 1 37 ? -8.758 -22.797 -17.578 1 66.94 37 THR B O 1
ATOM 1481 N N . SER B 1 38 ? -7.094 -23.844 -16.469 1 71 38 SER B N 1
ATOM 1482 C CA . SER B 1 38 ? -6.301 -22.625 -16.391 1 71 38 SER B CA 1
ATOM 1483 C C . SER B 1 38 ? -5.941 -22.109 -17.781 1 71 38 SER B C 1
ATOM 1485 O O . SER B 1 38 ? -6.035 -20.906 -18.047 1 71 38 SER B O 1
ATOM 1487 N N . ASP B 1 39 ? -5.582 -22.969 -18.594 1 74.12 39 ASP B N 1
ATOM 1488 C CA . ASP B 1 39 ? -5.219 -22.625 -19.953 1 74.12 39 ASP B CA 1
ATOM 1489 C C . ASP B 1 39 ? -6.422 -22.047 -20.703 1 74.12 39 ASP B C 1
ATOM 1491 O O . ASP B 1 39 ? -6.289 -21.078 -21.453 1 74.12 39 ASP B O 1
ATOM 1495 N N . ALA B 1 40 ? -7.488 -22.688 -20.5 1 70.81 40 ALA B N 1
ATOM 1496 C CA . ALA B 1 40 ? -8.711 -22.25 -21.156 1 70.81 40 ALA B CA 1
ATOM 1497 C C . ALA B 1 40 ? -9.102 -20.844 -20.703 1 70.81 40 ALA B C 1
ATOM 1499 O O . ALA B 1 40 ? -9.508 -20.016 -21.5 1 70.81 40 ALA B O 1
ATOM 1500 N N . MET B 1 41 ? -8.938 -20.688 -19.438 1 71.69 41 MET B N 1
ATOM 1501 C CA . MET B 1 41 ? -9.297 -19.375 -18.891 1 71.69 41 MET B CA 1
ATOM 1502 C C . MET B 1 41 ? -8.344 -18.297 -19.391 1 71.69 41 MET B C 1
ATOM 1504 O O . MET B 1 41 ? -8.766 -17.172 -19.672 1 71.69 41 MET B O 1
ATOM 1508 N N . THR B 1 42 ? -7.16 -18.703 -19.469 1 74.25 42 THR B N 1
ATOM 1509 C CA . THR B 1 42 ? -6.156 -17.766 -19.969 1 74.25 42 THR B CA 1
ATOM 1510 C C . THR B 1 42 ? -6.445 -17.391 -21.422 1 74.25 42 THR B C 1
ATOM 1512 O O . THR B 1 42 ? -6.375 -16.219 -21.781 1 74.25 42 THR B O 1
ATOM 1515 N N . ALA B 1 43 ? -6.719 -18.422 -22.156 1 74.19 43 ALA B N 1
ATOM 1516 C CA . ALA B 1 43 ? -7.043 -18.188 -23.562 1 74.19 43 ALA B CA 1
ATOM 1517 C C . ALA B 1 43 ? -8.289 -17.328 -23.703 1 74.19 43 ALA B C 1
ATOM 1519 O O . ALA B 1 43 ? -8.344 -16.438 -24.562 1 74.19 43 ALA B O 1
ATOM 1520 N N . TRP B 1 44 ? -9.195 -17.625 -22.922 1 67.94 44 TRP B N 1
ATOM 1521 C CA . TRP B 1 44 ? -10.43 -16.859 -22.922 1 67.94 44 TRP B CA 1
ATOM 1522 C C . TRP B 1 44 ? -10.164 -15.391 -22.562 1 67.94 44 TRP B C 1
ATOM 1524 O O . TRP B 1 44 ? -10.688 -14.484 -23.219 1 67.94 44 TRP B O 1
ATOM 1534 N N . GLY B 1 45 ? -9.414 -15.195 -21.516 1 72.81 45 GLY B N 1
ATOM 1535 C CA . GLY B 1 45 ? -9.07 -13.836 -21.125 1 72.81 45 GLY B CA 1
ATOM 1536 C C . GLY B 1 45 ? -8.367 -13.062 -22.219 1 72.81 45 GLY B C 1
ATOM 1537 O O . GLY B 1 45 ? -8.703 -11.906 -22.484 1 72.81 45 GLY B O 1
ATOM 1538 N N . LYS B 1 46 ? -7.473 -13.758 -22.844 1 74.12 46 LYS B N 1
ATOM 1539 C CA . LYS B 1 46 ? -6.746 -13.141 -23.953 1 74.12 46 LYS B CA 1
ATOM 1540 C C . LYS B 1 46 ? -7.691 -12.75 -25.078 1 74.12 46 LYS B C 1
ATOM 1542 O O . LYS B 1 46 ? -7.566 -11.672 -25.656 1 74.12 46 LYS B O 1
ATOM 1547 N N . ALA B 1 47 ? -8.555 -13.633 -25.297 1 73.12 47 ALA B N 1
ATOM 1548 C CA . ALA B 1 47 ? -9.523 -13.383 -26.359 1 73.12 47 ALA B CA 1
ATOM 1549 C C . ALA B 1 47 ? -10.398 -12.18 -26.047 1 73.12 47 ALA B C 1
ATOM 1551 O O . ALA B 1 47 ? -10.836 -11.461 -26.938 1 73.12 47 ALA B O 1
ATOM 1552 N N . MET B 1 48 ? -10.617 -11.945 -24.844 1 74.62 48 MET B N 1
ATOM 1553 C CA . MET B 1 48 ? -11.469 -10.844 -24.406 1 74.62 48 MET B CA 1
ATOM 1554 C C . MET B 1 48 ? -10.648 -9.586 -24.156 1 74.62 48 MET B C 1
ATOM 1556 O O . MET B 1 48 ? -11.188 -8.562 -23.719 1 74.62 48 MET B O 1
ATOM 1560 N N . GLY B 1 49 ? -9.383 -9.742 -24.297 1 74 49 GLY B N 1
ATOM 1561 C CA . GLY B 1 49 ? -8.523 -8.594 -24.047 1 74 49 GLY B CA 1
ATOM 1562 C C . GLY B 1 49 ? -8.25 -8.359 -22.578 1 74 49 GLY B C 1
ATOM 1563 O O . GLY B 1 49 ? -7.977 -7.227 -22.156 1 74 49 GLY B O 1
ATOM 1564 N N . LYS B 1 50 ? -8.508 -9.484 -21.906 1 73.56 50 LYS B N 1
ATOM 1565 C CA . LYS B 1 50 ? -8.258 -9.391 -20.469 1 73.56 50 LYS B CA 1
ATOM 1566 C C . LYS B 1 50 ? -7.02 -10.188 -20.078 1 73.56 50 LYS B C 1
ATOM 1568 O O . LYS B 1 50 ? -6.68 -11.18 -20.719 1 73.56 50 LYS B O 1
ATOM 1573 N N . THR B 1 51 ? -6.355 -9.68 -19.156 1 79.25 51 THR B N 1
ATOM 1574 C CA . THR B 1 51 ? -5.211 -10.406 -18.625 1 79.25 51 THR B CA 1
ATOM 1575 C C . THR B 1 51 ? -5.598 -11.172 -17.359 1 79.25 51 THR B C 1
ATOM 1577 O O . THR B 1 51 ? -6.238 -10.625 -16.469 1 79.25 51 THR B O 1
ATOM 1580 N N . MET B 1 52 ? -5.25 -12.414 -17.438 1 78.25 52 MET B N 1
ATOM 1581 C CA . MET B 1 52 ? -5.547 -13.266 -16.297 1 78.25 52 MET B CA 1
ATOM 1582 C C . MET B 1 52 ? -4.352 -13.352 -15.352 1 78.25 52 MET B C 1
ATOM 1584 O O . MET B 1 52 ? -3.205 -13.422 -15.805 1 78.25 52 MET B O 1
ATOM 1588 N N . VAL B 1 53 ? -4.688 -13.227 -14.109 1 85 53 VAL B N 1
ATOM 1589 C CA . VAL B 1 53 ? -3.66 -13.469 -13.102 1 85 53 VAL B CA 1
ATOM 1590 C C . VAL B 1 53 ? -4.113 -14.578 -12.156 1 85 53 VAL B C 1
ATOM 1592 O O . VAL B 1 53 ? -5.301 -14.695 -11.852 1 85 53 VAL B O 1
ATOM 1595 N N . TYR B 1 54 ? -3.164 -15.336 -11.703 1 83.25 54 TYR B N 1
ATOM 1596 C CA . TYR B 1 54 ? -3.471 -16.516 -10.898 1 83.25 54 TYR B CA 1
ATOM 1597 C C . TYR B 1 54 ? -2.975 -16.344 -9.469 1 83.25 54 TYR B C 1
ATOM 1599 O O . TYR B 1 54 ? -1.88 -15.812 -9.242 1 83.25 54 TYR B O 1
ATOM 1607 N N . CYS B 1 55 ? -3.863 -16.781 -8.555 1 86.56 55 CYS B N 1
ATOM 1608 C CA . CYS B 1 55 ? -3.451 -16.734 -7.152 1 86.56 55 CYS B CA 1
ATOM 1609 C C . CYS B 1 55 ? -4.195 -17.766 -6.324 1 86.56 55 CYS B C 1
ATOM 1611 O O . CYS B 1 55 ? -5.223 -18.297 -6.758 1 86.56 55 CYS B O 1
ATOM 1613 N N . LYS B 1 56 ? -3.627 -18.125 -5.25 1 85.06 56 LYS B N 1
ATOM 1614 C CA . LYS B 1 56 ? -4.332 -18.953 -4.273 1 85.06 56 LYS B CA 1
ATOM 1615 C C . LYS B 1 56 ? -5.512 -18.188 -3.666 1 85.06 56 LYS B C 1
ATOM 1617 O O . LYS B 1 56 ? -5.574 -16.969 -3.732 1 85.06 56 LYS B O 1
ATOM 1622 N N . ASP B 1 57 ? -6.395 -19.031 -3.135 1 76.88 57 ASP B N 1
ATOM 1623 C CA . ASP B 1 57 ? -7.57 -18.438 -2.498 1 76.88 57 ASP B CA 1
ATOM 1624 C C . ASP B 1 57 ? -7.211 -17.812 -1.151 1 76.88 57 ASP B C 1
ATOM 1626 O O . ASP B 1 57 ? -6.988 -18.531 -0.171 1 76.88 57 ASP B O 1
ATOM 1630 N N . THR B 1 58 ? -7.027 -16.516 -1.139 1 79.94 58 THR B N 1
ATOM 1631 C CA . THR B 1 58 ? -6.746 -15.719 0.055 1 79.94 58 THR B CA 1
ATOM 1632 C C . THR B 1 58 ? -7.551 -14.422 0.048 1 79.94 58 THR B C 1
ATOM 1634 O O . THR B 1 58 ? -8.023 -13.984 -1.004 1 79.94 58 THR B O 1
ATOM 1637 N N . PRO B 1 59 ? -7.781 -13.875 1.192 1 78.56 59 PRO B N 1
ATOM 1638 C CA . PRO B 1 59 ? -8.508 -12.602 1.229 1 78.56 59 PRO B CA 1
ATOM 1639 C C . PRO B 1 59 ? -7.887 -11.539 0.332 1 78.56 59 PRO B C 1
ATOM 1641 O O . PRO B 1 59 ? -6.703 -11.211 0.481 1 78.56 59 PRO B O 1
ATOM 1644 N N . GLY B 1 60 ? -8.797 -11.086 -0.583 1 79.44 60 GLY B N 1
ATOM 1645 C CA . GLY B 1 60 ? -8.359 -9.992 -1.431 1 79.44 60 GLY B CA 1
ATOM 1646 C C . GLY B 1 60 ? -7.52 -10.438 -2.611 1 79.44 60 GLY B C 1
ATOM 1647 O O . GLY B 1 60 ? -7.137 -9.625 -3.455 1 79.44 60 GLY B O 1
ATOM 1648 N N . PHE B 1 61 ? -7.172 -11.695 -2.615 1 83.81 61 PHE B N 1
ATOM 1649 C CA . PHE B 1 61 ? -6.465 -12.305 -3.732 1 83.81 61 PHE B CA 1
ATOM 1650 C C . PHE B 1 61 ? -5.078 -11.695 -3.9 1 83.81 61 PHE B C 1
ATOM 1652 O O . PHE B 1 61 ? -4.137 -12.078 -3.203 1 83.81 61 PHE B O 1
ATOM 1659 N N . ILE B 1 62 ? -4.988 -10.664 -4.805 1 87.75 62 ILE B N 1
ATOM 1660 C CA . ILE B 1 62 ? -3.684 -10.039 -4.988 1 87.75 62 ILE B CA 1
ATOM 1661 C C . ILE B 1 62 ? -3.793 -8.539 -4.73 1 87.75 62 ILE B C 1
ATOM 1663 O O . ILE B 1 62 ? -3.354 -8.047 -3.688 1 87.75 62 ILE B O 1
ATOM 1667 N N . VAL B 1 63 ? -4.551 -7.816 -5.594 1 88.06 63 VAL B N 1
ATOM 1668 C CA . VAL B 1 63 ? -4.57 -6.359 -5.562 1 88.06 63 VAL B CA 1
ATOM 1669 C C . VAL B 1 63 ? -5.164 -5.879 -4.238 1 88.06 63 VAL B C 1
ATOM 1671 O O . VAL B 1 63 ? -4.523 -5.121 -3.506 1 88.06 63 VAL B O 1
ATOM 1674 N N . ASN B 1 64 ? -6.312 -6.395 -3.834 1 87.5 64 ASN B N 1
ATOM 1675 C CA . ASN B 1 64 ? -6.965 -5.941 -2.611 1 87.5 64 ASN B CA 1
ATOM 1676 C C . ASN B 1 64 ? -6.203 -6.391 -1.367 1 87.5 64 ASN B C 1
ATOM 1678 O O . ASN B 1 64 ? -6.184 -5.688 -0.358 1 87.5 64 ASN B O 1
ATOM 1682 N N . ARG B 1 65 ? -5.582 -7.523 -1.533 1 89.88 65 ARG B N 1
ATOM 1683 C CA . ARG B 1 65 ? -4.824 -8.07 -0.415 1 89.88 65 ARG B CA 1
ATOM 1684 C C . ARG B 1 65 ? -3.76 -7.09 0.061 1 89.88 65 ARG B C 1
ATOM 1686 O O . ARG B 1 65 ? -3.469 -7.012 1.256 1 89.88 65 ARG B O 1
ATOM 1693 N N . VAL B 1 66 ? -3.229 -6.34 -0.886 1 92.5 66 VAL B N 1
ATOM 1694 C CA . VAL B 1 66 ? -2.156 -5.43 -0.502 1 92.5 66 VAL B CA 1
ATOM 1695 C C . VAL B 1 66 ? -2.68 -3.994 -0.483 1 92.5 66 VAL B C 1
ATOM 1697 O O . VAL B 1 66 ? -2.135 -3.139 0.218 1 92.5 66 VAL B O 1
ATOM 1700 N N . PHE B 1 67 ? -3.748 -3.725 -1.206 1 91.19 67 PHE B N 1
ATOM 1701 C CA . PHE B 1 67 ? -4.25 -2.361 -1.332 1 91.19 67 PHE B CA 1
ATOM 1702 C C . PHE B 1 67 ? -5.074 -1.973 -0.111 1 91.19 67 PHE B C 1
ATOM 1704 O O . PHE B 1 67 ? -5.023 -0.826 0.34 1 91.19 67 PHE B O 1
ATOM 1711 N N . VAL B 1 68 ? -5.84 -2.883 0.453 1 92.5 68 VAL B N 1
ATOM 1712 C CA . VAL B 1 68 ? -6.645 -2.58 1.632 1 92.5 68 VAL B CA 1
ATOM 1713 C C . VAL B 1 68 ? -5.734 -2.197 2.795 1 92.5 68 VAL B C 1
ATOM 1715 O O . VAL B 1 68 ? -5.906 -1.137 3.402 1 92.5 68 VAL B O 1
ATOM 1718 N N . PRO B 1 69 ? -4.715 -3.014 3.078 1 95.44 69 PRO B N 1
ATOM 1719 C CA . PRO B 1 69 ? -3.771 -2.584 4.113 1 95.44 69 PRO B CA 1
ATOM 1720 C C . PRO B 1 69 ? -3.141 -1.228 3.811 1 95.44 69 PRO B C 1
ATOM 1722 O O . PRO B 1 69 ? -2.881 -0.445 4.73 1 95.44 69 PRO B O 1
ATOM 1725 N N . PHE B 1 70 ? -2.881 -0.933 2.568 1 94 70 PHE B N 1
ATOM 1726 C CA . PHE B 1 70 ? -2.35 0.363 2.16 1 94 70 PHE B CA 1
ATOM 1727 C C . PHE B 1 70 ? -3.297 1.486 2.562 1 94 70 PHE B C 1
ATOM 1729 O O . PHE B 1 70 ? -2.873 2.48 3.156 1 94 70 PHE B O 1
ATOM 1736 N N . LEU B 1 71 ? -4.539 1.331 2.266 1 95.88 71 LEU B N 1
ATOM 1737 C CA . LEU B 1 71 ? -5.543 2.328 2.619 1 95.88 71 LEU B CA 1
ATOM 1738 C C . LEU B 1 71 ? -5.648 2.48 4.133 1 95.88 71 LEU B C 1
ATOM 1740 O O . LEU B 1 71 ? -5.746 3.598 4.645 1 95.88 71 LEU B O 1
ATOM 1744 N N . LEU B 1 72 ? 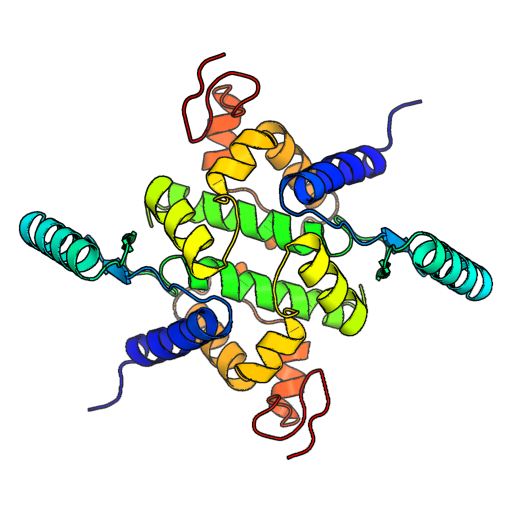-5.629 1.381 4.836 1 97 72 LEU B N 1
ATOM 1745 C CA . LEU B 1 72 ? -5.699 1.411 6.293 1 97 72 LEU B CA 1
ATOM 1746 C C . LEU B 1 72 ? -4.512 2.166 6.879 1 97 72 LEU B C 1
ATOM 1748 O O . LEU B 1 72 ? -4.664 2.92 7.844 1 97 72 LEU B O 1
ATOM 1752 N N . ASN B 1 73 ? -3.406 2.01 6.273 1 96.5 73 ASN B N 1
ATOM 1753 C CA . ASN B 1 73 ? -2.215 2.715 6.73 1 96.5 73 ASN B CA 1
ATOM 1754 C C . ASN B 1 73 ? -2.314 4.215 6.469 1 96.5 73 ASN B C 1
ATOM 1756 O O . ASN B 1 73 ? -1.814 5.023 7.254 1 96.5 73 ASN B O 1
ATOM 1760 N N . CYS B 1 74 ? -2.939 4.559 5.371 1 97.06 74 CYS B N 1
ATOM 1761 C CA . CYS B 1 74 ? -3.152 5.977 5.102 1 97.06 74 CYS B CA 1
ATOM 1762 C C . CYS B 1 74 ? -4.062 6.605 6.148 1 97.06 74 CYS B C 1
ATOM 1764 O O . CYS B 1 74 ? -3.816 7.723 6.602 1 97.06 74 CYS B O 1
ATOM 1766 N N . ILE B 1 75 ? -5.062 5.918 6.566 1 98.31 75 ILE B N 1
ATOM 1767 C CA . ILE B 1 75 ? -5.965 6.395 7.609 1 98.31 75 ILE B CA 1
ATOM 1768 C C . ILE B 1 75 ? -5.207 6.492 8.938 1 98.31 75 ILE B C 1
ATOM 1770 O O . ILE B 1 75 ? -5.434 7.418 9.719 1 98.31 75 ILE B O 1
ATOM 1774 N N . LYS B 1 76 ? -4.359 5.578 9.156 1 97.06 76 LYS B N 1
ATOM 1775 C CA . LYS B 1 76 ? -3.549 5.574 10.367 1 97.06 76 LYS B CA 1
ATOM 1776 C C . LYS B 1 76 ? -2.691 6.832 10.461 1 97.06 76 LYS B C 1
ATOM 1778 O O . LYS B 1 76 ? -2.471 7.359 11.555 1 97.06 76 LYS B O 1
ATOM 1783 N N . LEU B 1 77 ? -2.199 7.324 9.344 1 95.75 77 LEU B N 1
ATOM 1784 C CA . LEU B 1 77 ? -1.418 8.555 9.336 1 95.75 77 LEU B CA 1
ATOM 1785 C C . LEU B 1 77 ? -2.246 9.727 9.859 1 95.75 77 LEU B C 1
ATOM 1787 O O . LEU B 1 77 ? -1.741 10.562 10.609 1 95.75 77 LEU B O 1
ATOM 1791 N N . VAL B 1 78 ? -3.49 9.773 9.43 1 97.44 78 VAL B N 1
ATOM 1792 C CA . VAL B 1 78 ? -4.387 10.812 9.93 1 97.44 78 VAL B CA 1
ATOM 1793 C C . VAL B 1 78 ? -4.625 10.617 11.422 1 97.44 78 VAL B C 1
ATOM 1795 O O . VAL B 1 78 ? -4.547 11.57 12.203 1 97.44 78 VAL B O 1
ATOM 1798 N N . ASP B 1 79 ? -4.906 9.43 11.75 1 97.44 79 ASP B N 1
ATOM 1799 C CA . ASP B 1 79 ? -5.227 9.062 13.125 1 97.44 79 ASP B CA 1
ATOM 1800 C C . ASP B 1 79 ? -4.105 9.477 14.078 1 97.44 79 ASP B C 1
ATOM 1802 O O . ASP B 1 79 ? -4.371 9.977 15.18 1 97.44 79 ASP B O 1
ATOM 1806 N N . GLU B 1 80 ? -2.893 9.336 13.625 1 94.12 80 GLU B N 1
ATOM 1807 C CA . GLU B 1 80 ? -1.724 9.609 14.461 1 94.12 80 GLU B CA 1
ATOM 1808 C C . GLU B 1 80 ? -1.294 11.07 14.336 1 94.12 80 GLU B C 1
ATOM 1810 O O . GLU B 1 80 ? -0.317 11.492 14.961 1 94.12 80 GLU B O 1
ATOM 1815 N N . GLY B 1 81 ? -1.974 11.812 13.516 1 93.88 81 GLY B N 1
ATOM 1816 C CA . GLY B 1 81 ? -1.685 13.227 13.359 1 93.88 81 GLY B CA 1
ATOM 1817 C C . GLY B 1 81 ? -0.398 13.5 12.602 1 93.88 81 GLY B C 1
ATOM 1818 O O . GLY B 1 81 ? 0.252 14.523 12.812 1 93.88 81 GLY B O 1
ATOM 1819 N N . ILE B 1 82 ? -0.016 12.562 11.781 1 91.31 82 ILE B N 1
ATOM 1820 C CA . ILE B 1 82 ? 1.229 12.695 11.031 1 91.31 82 ILE B CA 1
ATOM 1821 C C . ILE B 1 82 ? 1.066 13.75 9.938 1 91.31 82 ILE B C 1
ATOM 1823 O O . ILE B 1 82 ? 1.977 14.539 9.695 1 91.31 82 ILE B O 1
ATOM 1827 N N . ALA B 1 83 ? -0.032 13.742 9.25 1 92.25 83 ALA B N 1
ATOM 1828 C CA . ALA B 1 83 ? -0.35 14.672 8.172 1 92.25 83 ALA B CA 1
ATOM 1829 C C . ALA B 1 83 ? -1.859 14.828 8.008 1 92.25 83 ALA B C 1
ATOM 1831 O O . ALA B 1 83 ? -2.629 13.969 8.438 1 92.25 83 ALA B O 1
ATOM 1832 N N . SER B 1 84 ? -2.205 15.938 7.434 1 94.88 84 SER B N 1
ATOM 1833 C CA . SER B 1 84 ? -3.625 16.156 7.172 1 94.88 84 SER B CA 1
ATOM 1834 C C . SER B 1 84 ? -4.129 15.242 6.062 1 94.88 84 SER B C 1
ATOM 1836 O O . SER B 1 84 ? -3.34 14.734 5.262 1 94.88 84 SER B O 1
ATOM 1838 N N . LYS B 1 85 ? -5.48 15.086 6.023 1 97.44 85 LYS B N 1
ATOM 1839 C CA . LYS B 1 85 ? -6.074 14.281 4.953 1 97.44 85 LYS B CA 1
ATOM 1840 C C . LYS B 1 85 ? -5.742 14.867 3.584 1 97.44 85 LYS B C 1
ATOM 1842 O O . LYS B 1 85 ? -5.516 14.133 2.625 1 97.44 85 LYS B O 1
ATOM 1847 N N . GLU B 1 86 ? -5.727 16.219 3.482 1 95.19 86 GLU B N 1
ATOM 1848 C CA . GLU B 1 86 ? -5.398 16.891 2.225 1 95.19 86 GLU B CA 1
ATOM 1849 C C . GLU B 1 86 ? -3.953 16.625 1.815 1 95.19 86 GLU B C 1
ATOM 1851 O O . GLU B 1 86 ? -3.674 16.344 0.646 1 95.19 86 GLU B O 1
ATOM 1856 N N . ASP B 1 87 ? -3.051 16.672 2.803 1 91.44 87 ASP B N 1
ATOM 1857 C CA . ASP B 1 87 ? -1.634 16.453 2.521 1 91.44 87 ASP B CA 1
ATOM 1858 C C . ASP B 1 87 ? -1.362 15.008 2.125 1 91.44 87 ASP B C 1
ATOM 1860 O O . ASP B 1 87 ? -0.573 14.742 1.217 1 91.44 87 ASP B O 1
ATOM 1864 N N . ILE B 1 88 ? -2.01 14.086 2.789 1 94.75 88 ILE B N 1
ATOM 1865 C CA . ILE B 1 88 ? -1.84 12.664 2.484 1 94.75 88 ILE B CA 1
ATOM 1866 C C . ILE B 1 88 ? -2.35 12.375 1.075 1 94.75 88 ILE B C 1
ATOM 1868 O O . ILE B 1 88 ? -1.65 11.758 0.271 1 94.75 88 ILE B O 1
ATOM 1872 N N . ASP B 1 89 ? -3.541 12.836 0.735 1 94.88 89 ASP B N 1
ATOM 1873 C CA . ASP B 1 89 ? -4.113 12.617 -0.59 1 94.88 89 ASP B CA 1
ATOM 1874 C C . ASP B 1 89 ? -3.238 13.242 -1.676 1 94.88 89 ASP B C 1
ATOM 1876 O O . ASP B 1 89 ? -3 12.633 -2.717 1 94.88 89 ASP B O 1
ATOM 1880 N N . CYS B 1 90 ? -2.783 14.398 -1.386 1 90.5 90 CYS B N 1
ATOM 1881 C CA . CYS B 1 90 ? -1.927 15.086 -2.344 1 90.5 90 CYS B CA 1
ATOM 1882 C C . CYS B 1 90 ? -0.619 14.336 -2.547 1 90.5 90 CYS B C 1
ATOM 1884 O O . CYS B 1 90 ? -0.197 14.109 -3.684 1 90.5 90 CYS B O 1
ATOM 1886 N N . ALA B 1 91 ? -0.012 13.945 -1.478 1 88.44 91 ALA B N 1
ATOM 1887 C CA . ALA B 1 91 ? 1.272 13.25 -1.529 1 88.44 91 ALA B CA 1
ATOM 1888 C C . ALA B 1 91 ? 1.16 11.945 -2.314 1 88.44 91 ALA B C 1
ATOM 1890 O O . ALA B 1 91 ? 2.027 11.633 -3.135 1 88.44 91 ALA B O 1
ATOM 1891 N N . ILE B 1 92 ? 0.111 11.242 -2.102 1 89.31 92 ILE B N 1
ATOM 1892 C CA . ILE B 1 92 ? -0.037 9.945 -2.744 1 89.31 92 ILE B CA 1
ATOM 1893 C C . ILE B 1 92 ? -0.376 10.133 -4.223 1 89.31 92 ILE B C 1
ATOM 1895 O O . ILE B 1 92 ? 0.173 9.438 -5.082 1 89.31 92 ILE B O 1
ATOM 1899 N N . LYS B 1 93 ? -1.255 11.039 -4.547 1 87.56 93 LYS B N 1
ATOM 1900 C CA . LYS B 1 93 ? -1.586 11.32 -5.941 1 87.56 93 LYS B CA 1
ATOM 1901 C C . LYS B 1 93 ? -0.337 11.68 -6.738 1 87.56 93 LYS B C 1
ATOM 1903 O O . LYS B 1 93 ? -0.096 11.117 -7.809 1 87.56 93 LYS B O 1
ATOM 1908 N N . LEU B 1 94 ? 0.333 12.539 -6.172 1 82.56 94 LEU B N 1
ATOM 1909 C CA . LEU B 1 94 ? 1.504 13.023 -6.895 1 82.56 94 LEU B CA 1
ATOM 1910 C C . LEU B 1 94 ? 2.646 12.016 -6.816 1 82.56 94 LEU B C 1
ATOM 1912 O O . LEU B 1 94 ? 3.342 11.781 -7.809 1 82.56 94 LEU B O 1
ATOM 1916 N N . GLY B 1 95 ? 2.797 11.453 -5.656 1 82.31 95 GLY B N 1
ATOM 1917 C CA . GLY B 1 95 ? 3.918 10.547 -5.445 1 82.31 95 GLY B CA 1
ATOM 1918 C C . GLY B 1 95 ? 3.768 9.227 -6.168 1 82.31 95 GLY B C 1
ATOM 1919 O O . GLY B 1 95 ? 4.738 8.688 -6.707 1 82.31 95 GLY B O 1
ATOM 1920 N N . LEU B 1 96 ? 2.549 8.758 -6.234 1 83.12 96 LEU B N 1
ATOM 1921 C CA . LEU B 1 96 ? 2.332 7.445 -6.828 1 83.12 96 LEU B CA 1
ATOM 1922 C C . LEU B 1 96 ? 1.542 7.562 -8.125 1 83.12 96 LEU B C 1
ATOM 1924 O O . LEU B 1 96 ? 1.289 6.555 -8.797 1 83.12 96 LEU B O 1
ATOM 1928 N N . GLY B 1 97 ? 1.177 8.703 -8.43 1 80.69 97 GLY B N 1
ATOM 1929 C CA . GLY B 1 97 ? 0.479 8.922 -9.688 1 80.69 97 GLY B CA 1
ATOM 1930 C C . GLY B 1 97 ? -0.947 8.406 -9.68 1 80.69 97 GLY B C 1
ATOM 1931 O O . GLY B 1 97 ? -1.474 7.996 -10.711 1 80.69 97 GLY B O 1
ATOM 1932 N N . HIS B 1 98 ? -1.554 8.352 -8.555 1 84.25 98 HIS B N 1
ATOM 1933 C CA . HIS B 1 98 ? -2.939 7.91 -8.469 1 84.25 98 HIS B CA 1
ATOM 1934 C C . HIS B 1 98 ? -3.898 9 -8.93 1 84.25 98 HIS B C 1
ATOM 1936 O O . HIS B 1 98 ? -3.682 10.18 -8.648 1 84.25 98 HIS B O 1
ATOM 1942 N N . PRO B 1 99 ? -4.867 8.555 -9.609 1 84 99 PRO B N 1
ATOM 1943 C CA . PRO B 1 99 ? -5.836 9.555 -10.07 1 84 99 PRO B CA 1
ATOM 1944 C C . PRO B 1 99 ? -6.617 10.188 -8.922 1 84 99 PRO B C 1
ATOM 1946 O O . PRO B 1 99 ? -7.109 11.312 -9.055 1 84 99 PRO B O 1
ATOM 1949 N N . MET B 1 100 ? -6.715 9.477 -7.824 1 89.38 100 MET B N 1
ATOM 1950 C CA . MET B 1 100 ? -7.441 9.93 -6.645 1 89.38 100 MET B CA 1
ATOM 1951 C C . MET B 1 100 ? -6.664 9.625 -5.371 1 89.38 100 MET B C 1
ATOM 1953 O O . MET B 1 100 ? -6.012 8.578 -5.273 1 89.38 100 MET B O 1
ATOM 1957 N N . GLY B 1 101 ? -6.801 10.562 -4.422 1 92.75 101 GLY B N 1
ATOM 1958 C CA . GLY B 1 101 ? -6.164 10.312 -3.139 1 92.75 101 GLY B CA 1
ATOM 1959 C C . GLY B 1 101 ? -6.793 9.164 -2.371 1 92.75 101 GLY B C 1
ATOM 1960 O O . GLY B 1 101 ? -7.992 8.906 -2.508 1 92.75 101 GLY B O 1
ATOM 1961 N N . PRO B 1 102 ? -6.062 8.555 -1.568 1 95.38 102 PRO B N 1
ATOM 1962 C CA . PRO B 1 102 ? -6.559 7.367 -0.864 1 95.38 102 PRO B CA 1
ATOM 1963 C C . PRO B 1 102 ? -7.738 7.676 0.053 1 95.38 102 PRO B C 1
ATOM 1965 O O . PRO B 1 102 ? -8.656 6.863 0.178 1 95.38 102 PRO B O 1
ATOM 1968 N N . LEU B 1 103 ? -7.691 8.852 0.724 1 97.62 103 LEU B N 1
ATOM 1969 C CA . LEU B 1 103 ? -8.766 9.164 1.656 1 97.62 103 LEU B CA 1
ATOM 1970 C C . LEU B 1 103 ? -10.039 9.562 0.907 1 97.62 103 LEU B C 1
ATOM 1972 O O . LEU B 1 103 ? -11.141 9.219 1.324 1 97.62 103 LEU B O 1
ATOM 1976 N N . GLU B 1 104 ? -9.82 10.227 -0.144 1 95.12 104 GLU B N 1
ATOM 1977 C CA . GLU B 1 104 ? -10.961 10.484 -1.023 1 95.12 104 GLU B CA 1
ATOM 1978 C C . GLU B 1 104 ? -11.523 9.188 -1.589 1 95.12 104 GLU B C 1
ATOM 1980 O O . GLU B 1 104 ? -12.742 9.023 -1.681 1 95.12 104 GLU B O 1
ATOM 1985 N N . LEU B 1 105 ? -10.68 8.328 -1.965 1 92.31 105 LEU B N 1
ATOM 1986 C CA . LEU B 1 105 ? -11.109 7.035 -2.488 1 92.31 105 LEU B CA 1
ATOM 1987 C C . LEU B 1 105 ? -11.922 6.273 -1.454 1 92.31 105 LEU B C 1
ATOM 1989 O O . LEU B 1 105 ? -12.961 5.695 -1.783 1 92.31 105 LEU B O 1
ATOM 1993 N N . VAL B 1 106 ? -11.484 6.273 -0.269 1 95.06 106 VAL B N 1
ATOM 1994 C CA . VAL B 1 106 ? -12.195 5.586 0.805 1 95.06 106 VAL B CA 1
ATOM 1995 C C . VAL B 1 106 ? -13.586 6.191 0.977 1 95.06 106 VAL B C 1
ATOM 1997 O O . VAL B 1 106 ? -14.555 5.473 1.222 1 95.06 106 VAL B O 1
ATOM 2000 N N . ASP B 1 107 ? -13.648 7.512 0.837 1 95 107 ASP B N 1
ATOM 2001 C CA . ASP B 1 107 ? -14.953 8.172 0.888 1 95 107 ASP B CA 1
ATOM 2002 C C . ASP B 1 107 ? -15.867 7.668 -0.22 1 95 107 ASP B C 1
ATOM 2004 O O . ASP B 1 107 ? -17.078 7.578 -0.035 1 95 107 ASP B O 1
ATOM 2008 N N . HIS B 1 108 ? -15.328 7.387 -1.356 1 91.62 108 HIS B N 1
ATOM 2009 C CA . HIS B 1 108 ? -16.109 6.918 -2.49 1 91.62 108 HIS B CA 1
ATOM 2010 C C . HIS B 1 108 ? -16.547 5.469 -2.297 1 91.62 108 HIS B C 1
ATOM 2012 O O . HIS B 1 108 ? -17.672 5.098 -2.652 1 91.62 108 HIS B O 1
ATOM 2018 N N . VAL B 1 109 ? -15.68 4.652 -1.78 1 89.25 109 VAL B N 1
ATOM 2019 C CA . VAL B 1 109 ? -15.953 3.24 -1.533 1 89.25 109 VAL B CA 1
ATOM 2020 C C . VAL B 1 109 ? -16.938 3.102 -0.375 1 89.25 109 VAL B C 1
ATOM 2022 O O . VAL B 1 109 ? -17.859 2.285 -0.432 1 89.25 109 VAL B O 1
ATOM 2025 N N . GLY B 1 110 ? -16.75 3.877 0.633 1 93.06 110 GLY B N 1
ATOM 2026 C CA . GLY B 1 110 ? -17.484 3.789 1.884 1 93.06 110 GLY B CA 1
ATOM 2027 C C . GLY B 1 110 ? -16.625 3.328 3.049 1 93.06 110 GLY B C 1
ATOM 2028 O O . GLY B 1 110 ? -16.094 2.219 3.031 1 93.06 110 GLY B O 1
ATOM 2029 N N . LEU B 1 111 ? -16.547 4.133 4.047 1 96.38 111 LEU B N 1
ATOM 2030 C CA . LEU B 1 111 ? -15.758 3.801 5.234 1 96.38 111 LEU B CA 1
ATOM 2031 C C . LEU B 1 111 ? -16.328 2.568 5.93 1 96.38 111 LEU B C 1
ATOM 2033 O O . LEU B 1 111 ? -15.57 1.752 6.469 1 96.38 111 LEU B O 1
ATOM 2037 N N . ASP B 1 112 ? -17.609 2.459 5.91 1 94.5 112 ASP B N 1
ATOM 2038 C CA . ASP B 1 112 ? -18.234 1.29 6.508 1 94.5 112 ASP B CA 1
ATOM 2039 C C . ASP B 1 112 ? -17.891 0.019 5.738 1 94.5 112 ASP B C 1
ATOM 2041 O O . ASP B 1 112 ? -17.703 -1.044 6.332 1 94.5 112 ASP B O 1
ATOM 2045 N N . THR B 1 113 ? -17.844 0.131 4.449 1 91.94 113 THR B N 1
ATOM 2046 C CA . THR B 1 113 ? -17.453 -1.003 3.615 1 91.94 113 THR B CA 1
ATOM 2047 C C . THR B 1 113 ? -16.016 -1.443 3.934 1 91.94 113 THR B C 1
ATOM 2049 O O . THR B 1 113 ? -15.766 -2.633 4.121 1 91.94 113 THR B O 1
ATOM 2052 N N . LEU B 1 114 ? -15.086 -0.495 4.008 1 93.12 114 LEU B N 1
ATOM 2053 C CA . LEU B 1 114 ? -13.695 -0.812 4.336 1 93.12 114 LEU B CA 1
ATOM 2054 C C . LEU B 1 114 ? -13.594 -1.422 5.73 1 93.12 114 LEU B C 1
ATOM 2056 O O . LEU B 1 114 ? -12.867 -2.395 5.934 1 93.12 114 LEU B O 1
ATOM 2060 N N . ALA B 1 115 ? -14.336 -0.85 6.668 1 94.5 115 ALA B N 1
ATOM 2061 C CA . ALA B 1 115 ? -14.336 -1.374 8.031 1 94.5 115 ALA B CA 1
ATOM 2062 C C . ALA B 1 115 ? -14.844 -2.814 8.062 1 94.5 115 ALA B C 1
ATOM 2064 O O . ALA B 1 115 ? -14.281 -3.656 8.773 1 94.5 115 ALA B O 1
ATOM 2065 N N . PHE B 1 116 ? -15.82 -3.053 7.332 1 91.75 116 PHE B N 1
ATOM 2066 C CA . PHE B 1 116 ? -16.391 -4.391 7.273 1 91.75 116 PHE B CA 1
ATOM 2067 C C . PHE B 1 116 ? -15.398 -5.387 6.691 1 91.75 116 PHE B C 1
ATOM 2069 O O . PHE B 1 116 ? -15.234 -6.488 7.219 1 91.75 116 PHE B O 1
ATOM 2076 N N . VAL B 1 117 ? -14.75 -5.008 5.602 1 89.38 117 VAL B N 1
ATOM 2077 C CA . VAL B 1 117 ? -13.758 -5.859 4.953 1 89.38 117 VAL B CA 1
ATOM 2078 C C . VAL B 1 117 ? -12.633 -6.184 5.93 1 89.38 117 VAL B C 1
ATOM 2080 O O . VAL B 1 117 ? -12.273 -7.352 6.105 1 89.38 117 VAL B O 1
ATOM 2083 N N . SER B 1 118 ? -12.117 -5.148 6.555 1 93.31 118 SER B N 1
ATOM 2084 C CA . SER B 1 118 ? -11.047 -5.336 7.527 1 93.31 118 SER B CA 1
ATOM 2085 C C . SER B 1 118 ? -11.492 -6.254 8.664 1 93.31 118 SER B C 1
ATOM 2087 O O . SER B 1 118 ? -10.742 -7.145 9.078 1 93.31 118 SER B O 1
ATOM 2089 N N . GLN B 1 119 ? -12.672 -6.078 9.164 1 93.25 119 GLN B N 1
ATOM 2090 C CA . GLN B 1 119 ? -13.203 -6.891 10.25 1 93.25 119 GLN B CA 1
ATOM 2091 C C . GLN B 1 119 ? -13.266 -8.359 9.852 1 93.25 119 GLN B C 1
ATOM 2093 O O . GLN B 1 119 ? -12.844 -9.234 10.617 1 93.25 119 GLN B O 1
ATOM 2098 N N . GLU B 1 120 ? -13.766 -8.672 8.742 1 90.38 120 GLU B N 1
ATOM 2099 C CA . GLU B 1 120 ? -13.891 -10.047 8.266 1 90.38 120 GLU B CA 1
ATOM 2100 C C . GLU B 1 120 ? -12.523 -10.688 8.07 1 90.38 120 GLU B C 1
ATOM 2102 O O . GLU B 1 120 ? -12.328 -11.867 8.383 1 90.38 120 GLU B O 1
ATOM 2107 N N . TRP B 1 121 ? -11.625 -9.898 7.531 1 90.44 121 TRP B N 1
ATOM 2108 C CA . TRP B 1 121 ? -10.281 -10.422 7.316 1 90.44 121 TRP B CA 1
ATOM 2109 C C . TRP B 1 121 ? -9.586 -10.703 8.648 1 90.44 121 TRP B C 1
ATOM 2111 O O . TRP B 1 121 ? -8.914 -11.727 8.797 1 90.44 121 TRP B O 1
ATOM 2121 N N . CYS B 1 122 ? -9.773 -9.812 9.594 1 92.88 122 CYS B N 1
ATOM 2122 C CA . CYS B 1 122 ? -9.188 -10.008 10.906 1 92.88 122 CYS B CA 1
ATOM 2123 C C . CYS B 1 122 ? -9.766 -11.234 11.594 1 92.88 122 CYS B C 1
ATOM 2125 O O . CYS B 1 122 ? -9.055 -11.961 12.289 1 92.88 122 CYS B O 1
ATOM 2127 N N . LYS B 1 123 ? -11.039 -11.438 11.43 1 91.94 123 LYS B N 1
ATOM 2128 C CA . LYS B 1 123 ? -11.688 -12.617 11.992 1 91.94 123 LYS B CA 1
ATOM 2129 C C . LYS B 1 123 ? -11.125 -13.898 11.375 1 91.94 123 LYS B C 1
ATOM 2131 O O . LYS B 1 123 ? -10.852 -14.867 12.086 1 91.94 123 LYS B O 1
ATOM 2136 N N . ALA B 1 124 ? -10.914 -13.891 10.086 1 87.06 124 ALA B N 1
ATOM 2137 C CA . ALA B 1 124 ? -10.445 -15.062 9.359 1 87.06 124 ALA B CA 1
ATOM 2138 C C . ALA B 1 124 ? -8.945 -15.273 9.57 1 87.06 124 ALA B C 1
ATOM 2140 O O . ALA B 1 124 ? -8.469 -16.406 9.586 1 87.06 124 ALA B O 1
ATOM 2141 N N . TYR B 1 125 ? -8.227 -14.172 9.719 1 89.88 125 TYR B N 1
ATOM 2142 C CA . TYR B 1 125 ? -6.773 -14.211 9.859 1 89.88 125 TYR B CA 1
ATOM 2143 C C . TYR B 1 125 ? -6.316 -13.336 11.023 1 89.88 125 TYR B C 1
ATOM 2145 O O . TYR B 1 125 ? -5.652 -12.32 10.82 1 89.88 125 TYR B O 1
ATOM 2153 N N . PRO B 1 126 ? -6.488 -13.789 12.234 1 91.19 126 PRO B N 1
ATOM 2154 C CA . PRO B 1 126 ? -6.25 -12.961 13.414 1 91.19 126 PRO B CA 1
ATOM 2155 C C . PRO B 1 126 ? -4.77 -12.672 13.648 1 91.19 126 PRO B C 1
ATOM 2157 O O . PRO B 1 126 ? -4.422 -11.742 14.375 1 91.19 126 PRO B O 1
ATOM 2160 N N . ASP B 1 127 ? -3.891 -13.398 13.031 1 90.38 127 ASP B N 1
ATOM 2161 C CA . ASP B 1 127 ? -2.461 -13.227 13.273 1 90.38 127 ASP B CA 1
ATOM 2162 C C . ASP B 1 127 ? -1.835 -12.305 12.234 1 90.38 127 ASP B C 1
ATOM 2164 O O . ASP B 1 127 ? -0.61 -12.195 12.148 1 90.38 127 ASP B O 1
ATOM 2168 N N . MET B 1 128 ? -2.631 -11.609 11.469 1 90.12 128 MET B N 1
ATOM 2169 C CA . MET B 1 128 ? -2.143 -10.703 10.438 1 90.12 128 MET B CA 1
ATOM 2170 C C . MET B 1 128 ? -2.447 -9.25 10.805 1 90.12 128 MET B C 1
ATOM 2172 O O . MET B 1 128 ? -3.51 -8.727 10.461 1 90.12 128 MET B O 1
ATOM 2176 N N . PRO B 1 129 ? -1.489 -8.609 11.422 1 92.81 129 PRO B N 1
ATOM 2177 C CA . PRO B 1 129 ? -1.737 -7.258 11.93 1 92.81 129 PRO B CA 1
ATOM 2178 C C . PRO B 1 129 ? -1.973 -6.242 10.812 1 92.81 129 PRO B C 1
ATOM 2180 O O . PRO B 1 129 ? -2.518 -5.164 11.062 1 92.81 129 PRO B O 1
ATOM 2183 N N . GLU B 1 130 ? -1.557 -6.574 9.57 1 91.44 130 GLU B N 1
ATOM 2184 C CA . GLU B 1 130 ? -1.72 -5.648 8.453 1 91.44 130 GLU B CA 1
ATOM 2185 C C . GLU B 1 130 ? -3.195 -5.418 8.141 1 91.44 130 GLU B C 1
ATOM 2187 O O . GLU B 1 130 ? -3.543 -4.461 7.445 1 91.44 130 GLU B O 1
ATOM 2192 N N . PHE B 1 131 ? -4.098 -6.258 8.664 1 93.31 131 PHE B N 1
ATOM 2193 C CA . PHE B 1 131 ? -5.527 -6.125 8.398 1 93.31 131 PHE B CA 1
ATOM 2194 C C . PHE B 1 131 ? -6.207 -5.301 9.484 1 93.31 131 PHE B C 1
ATOM 2196 O O . PHE B 1 131 ? -7.387 -4.957 9.359 1 93.31 131 PHE B O 1
ATOM 2203 N N . ASN B 1 132 ? -5.449 -4.914 10.492 1 94.19 132 ASN B N 1
ATOM 2204 C CA . ASN B 1 132 ? -6.039 -4.156 11.594 1 94.19 132 ASN B CA 1
ATOM 2205 C C . ASN B 1 132 ? -6.461 -2.758 11.148 1 94.19 132 ASN B C 1
ATOM 2207 O O . ASN B 1 132 ? -5.75 -2.107 10.375 1 94.19 132 ASN B O 1
ATOM 2211 N N . ARG B 1 133 ? -7.574 -2.359 11.68 1 94.44 133 ARG B N 1
ATOM 2212 C CA . ARG B 1 133 ? -8.07 -1.029 11.344 1 94.44 133 ARG B CA 1
ATOM 2213 C C . ARG B 1 133 ? -7.625 0.002 12.375 1 94.44 133 ARG B C 1
ATOM 2215 O O . ARG B 1 133 ? -7.59 -0.284 13.57 1 94.44 133 ARG B O 1
ATOM 2222 N N . PRO B 1 134 ? -7.32 1.16 11.914 1 96.81 134 PRO B N 1
ATOM 2223 C CA . PRO B 1 134 ? -7.031 2.236 12.867 1 96.81 134 PRO B CA 1
ATOM 2224 C C . PRO B 1 134 ? -8.273 2.699 13.625 1 96.81 134 PRO B C 1
ATOM 2226 O O . PRO B 1 134 ? -9.367 2.734 13.055 1 96.81 134 PRO B O 1
ATOM 2229 N N . PRO B 1 135 ? -8.156 3.133 14.875 1 97.75 135 PRO B N 1
ATOM 2230 C CA . PRO B 1 135 ? -9.281 3.586 15.695 1 97.75 135 PRO B CA 1
ATOM 2231 C C . PRO B 1 135 ? -10.094 4.688 15.016 1 97.75 135 PRO B C 1
ATOM 2233 O O . PRO B 1 135 ? -11.312 4.75 15.18 1 97.75 135 PRO B O 1
ATOM 2236 N N . LEU B 1 136 ? -9.461 5.477 14.258 1 98.56 136 LEU B N 1
ATOM 2237 C CA . LEU B 1 136 ? -10.156 6.578 13.594 1 98.56 136 LEU B CA 1
ATOM 2238 C C . LEU B 1 136 ? -11.227 6.055 12.648 1 98.56 136 LEU B C 1
ATOM 2240 O O . LEU B 1 136 ? -12.305 6.648 12.539 1 98.56 136 LEU B O 1
ATOM 2244 N N . LEU B 1 137 ? -10.93 4.977 11.938 1 98.44 137 LEU B N 1
ATOM 2245 C CA . LEU B 1 137 ? -11.922 4.398 11.039 1 98.44 137 LEU B CA 1
ATOM 2246 C C . LEU B 1 137 ? -13.164 3.959 11.812 1 98.44 137 LEU B C 1
ATOM 2248 O O . LEU B 1 137 ? -14.289 4.254 11.406 1 98.44 137 LEU B O 1
ATOM 2252 N N . ASP B 1 138 ? -12.969 3.334 12.938 1 98 138 ASP B N 1
ATOM 2253 C CA . ASP B 1 138 ? -14.078 2.893 13.789 1 98 138 ASP B CA 1
ATOM 2254 C C . ASP B 1 138 ? -14.891 4.082 14.289 1 98 138 ASP B C 1
ATOM 2256 O O . ASP B 1 138 ? -16.125 4.043 14.281 1 98 138 ASP B O 1
ATOM 2260 N N . LYS B 1 139 ? -14.203 5.039 14.711 1 98.5 139 LYS B N 1
ATOM 2261 C CA . LYS B 1 139 ? -14.852 6.234 15.227 1 98.5 139 LYS B CA 1
ATOM 2262 C C . LYS B 1 139 ? -15.719 6.895 14.156 1 98.5 139 LYS B C 1
ATOM 2264 O O . LYS B 1 139 ? -16.875 7.25 14.414 1 98.5 139 LYS B O 1
ATOM 2269 N N . MET B 1 140 ? -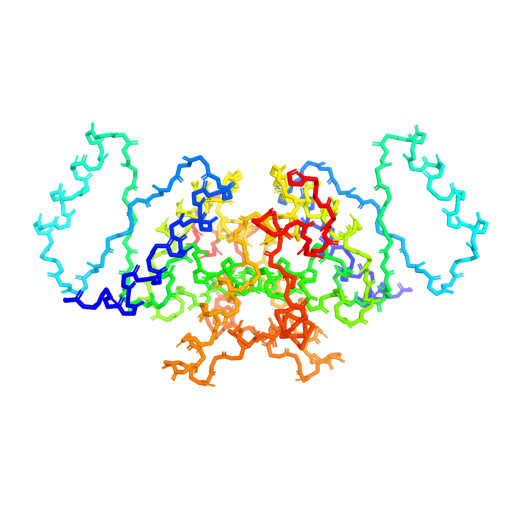15.148 7.02 12.977 1 98.62 140 MET B N 1
ATOM 2270 C CA . MET B 1 140 ? -15.867 7.676 11.891 1 98.62 140 MET B CA 1
ATOM 2271 C C . MET B 1 140 ? -17.109 6.879 11.5 1 98.62 140 MET B C 1
ATOM 2273 O O . MET B 1 140 ? -18.172 7.449 11.297 1 98.62 140 MET B O 1
ATOM 2277 N N . VAL B 1 141 ? -16.984 5.617 11.484 1 98.19 141 VAL B N 1
ATOM 2278 C CA . VAL B 1 141 ? -18.109 4.75 11.156 1 98.19 141 VAL B CA 1
ATOM 2279 C C . VAL B 1 141 ? -19.172 4.852 12.25 1 98.19 141 VAL B C 1
ATOM 2281 O O . VAL B 1 141 ? -20.375 4.934 11.953 1 98.19 141 VAL B O 1
ATOM 2284 N N . ALA B 1 142 ? -18.766 4.871 13.469 1 98.31 142 ALA B N 1
ATOM 2285 C CA . ALA B 1 142 ? -19.688 4.992 14.594 1 98.31 142 ALA B CA 1
ATOM 2286 C C . ALA B 1 142 ? -20.453 6.316 14.547 1 98.31 142 ALA B C 1
ATOM 2288 O O . ALA B 1 142 ? -21.594 6.398 14.977 1 98.31 142 ALA B O 1
ATOM 2289 N N . GLU B 1 143 ? -19.844 7.285 13.984 1 98.38 143 GLU B N 1
ATOM 2290 C CA . GLU B 1 143 ? -20.438 8.617 13.891 1 98.38 143 GLU B CA 1
ATOM 2291 C C . GLU B 1 143 ? -21.297 8.758 12.633 1 98.38 143 GLU B C 1
ATOM 2293 O O . GLU B 1 143 ? -21.844 9.828 12.367 1 98.38 143 GLU B O 1
ATOM 2298 N N . GLY B 1 144 ? -21.328 7.719 11.891 1 97.88 144 GLY B N 1
ATOM 2299 C CA . GLY B 1 144 ? -22.156 7.723 10.695 1 97.88 144 GLY B CA 1
ATOM 2300 C C . GLY B 1 144 ? -21.5 8.406 9.516 1 97.88 144 GLY B C 1
ATOM 2301 O O . GLY B 1 144 ? -22.188 8.867 8.594 1 97.88 144 GLY B O 1
ATOM 2302 N N . LYS B 1 145 ? -20.203 8.539 9.531 1 98.38 145 LYS B N 1
ATOM 2303 C CA . LYS B 1 145 ? -19.453 9.125 8.422 1 98.38 145 LYS B CA 1
ATOM 2304 C C . LYS B 1 145 ? -18.969 8.047 7.453 1 98.38 145 LYS B C 1
ATOM 2306 O O . LYS B 1 145 ? -17.891 7.469 7.637 1 98.38 145 LYS B O 1
ATOM 2311 N N . PHE B 1 146 ? -19.734 7.883 6.387 1 96.81 146 PHE B N 1
ATOM 2312 C CA . PHE B 1 146 ? -19.453 6.777 5.48 1 96.81 146 PHE B CA 1
ATOM 2313 C C . PHE B 1 146 ? -18.828 7.289 4.188 1 96.81 146 PHE B C 1
ATOM 2315 O O . PHE B 1 146 ? -18.312 6.504 3.393 1 96.81 146 PHE B O 1
ATOM 2322 N N . GLY B 1 147 ? -18.844 8.578 3.936 1 96.56 147 GLY B N 1
ATOM 2323 C CA . GLY B 1 147 ? -18.25 9.141 2.729 1 96.56 147 GLY B CA 1
ATOM 2324 C C . GLY B 1 147 ? -19.297 9.727 1.788 1 96.56 147 GLY B C 1
ATOM 2325 O O . GLY B 1 147 ? -20.234 10.383 2.23 1 96.56 147 GLY B O 1
ATOM 2326 N N . HIS B 1 148 ? -19.109 9.562 0.575 1 95.12 148 HIS B N 1
ATOM 2327 C CA . HIS B 1 148 ? -19.922 10.172 -0.475 1 95.12 148 HIS B CA 1
ATOM 2328 C C . HIS B 1 148 ? -21.375 9.766 -0.348 1 95.12 148 HIS B C 1
ATOM 2330 O O . HIS B 1 148 ? -22.281 10.594 -0.521 1 95.12 148 HIS B O 1
ATOM 2336 N N . LYS B 1 149 ? -21.656 8.547 0.018 1 93.81 149 LYS B N 1
ATOM 2337 C CA . LYS B 1 149 ? -23 7.98 -0.029 1 93.81 149 LYS B CA 1
ATOM 2338 C C . LYS B 1 149 ? -23.906 8.625 1.014 1 93.81 149 LYS B C 1
ATOM 2340 O O . LYS B 1 149 ? -25.125 8.609 0.877 1 93.81 149 LYS B O 1
ATOM 2345 N N . ASN B 1 150 ? -23.297 9.234 2.104 1 95.69 150 ASN B N 1
ATOM 2346 C CA . ASN B 1 150 ? -24.156 9.906 3.078 1 95.69 150 ASN B CA 1
ATOM 2347 C C . ASN B 1 150 ? -23.641 11.297 3.418 1 95.69 150 ASN B C 1
ATOM 2349 O O . ASN B 1 150 ? -23.922 11.836 4.492 1 95.69 150 ASN B O 1
ATOM 2353 N N . GLY B 1 151 ? -22.797 11.727 2.664 1 97.25 151 GLY B N 1
ATOM 2354 C CA . GLY B 1 151 ? -22.547 13.156 2.625 1 97.25 151 GLY B CA 1
ATOM 2355 C C . GLY B 1 151 ? -21.281 13.562 3.361 1 97.25 151 GLY B C 1
ATOM 2356 O O . GLY B 1 151 ? -20.859 14.719 3.287 1 97.25 151 GLY B O 1
ATOM 2357 N N . GLU B 1 152 ? -20.734 12.586 4.188 1 98.31 152 GLU B N 1
ATOM 2358 C CA . GLU B 1 152 ? -19.516 12.992 4.898 1 98.31 152 GLU B CA 1
ATOM 2359 C C . GLU B 1 152 ? -18.656 11.789 5.266 1 98.31 152 GLU B C 1
ATOM 2361 O O . GLU B 1 152 ? -19.188 10.758 5.707 1 98.31 152 GLU B O 1
ATOM 2366 N N . GLY B 1 153 ? -17.453 11.883 5.066 1 98.25 153 GLY B N 1
ATOM 2367 C CA . GLY B 1 153 ? -16.375 11.047 5.57 1 98.25 153 GLY B CA 1
ATOM 2368 C C . GLY B 1 153 ? -15.156 11.836 5.984 1 98.25 153 GLY B C 1
ATOM 2369 O O . GLY B 1 153 ? -15.234 12.695 6.859 1 98.25 153 GLY B O 1
ATOM 2370 N N . PHE B 1 154 ? -14.109 11.594 5.172 1 98.62 154 PHE B N 1
ATOM 2371 C CA . PHE B 1 154 ? -12.961 12.461 5.391 1 98.62 154 PHE B CA 1
ATOM 2372 C C . PHE B 1 154 ? -13.234 13.859 4.852 1 98.62 154 PHE B C 1
ATOM 2374 O O . PHE B 1 154 ? -12.734 14.852 5.395 1 98.62 154 PHE B O 1
ATOM 2381 N N . TYR B 1 155 ? -14.031 13.836 3.814 1 98.25 155 TYR B N 1
ATOM 2382 C CA . TYR B 1 155 ? -14.469 15.086 3.203 1 98.25 155 TYR B CA 1
ATOM 2383 C C . TYR B 1 155 ? -15.977 15.242 3.301 1 98.25 155 TYR B C 1
ATOM 2385 O O . TYR B 1 155 ? -16.688 14.312 3.699 1 98.25 155 TYR B O 1
ATOM 2393 N N . LYS B 1 156 ? -16.391 16.438 2.986 1 98.06 156 LYS B N 1
ATOM 2394 C CA . LYS B 1 156 ? -17.812 16.719 2.941 1 98.06 156 LYS B CA 1
ATOM 2395 C C . LYS B 1 156 ? -18.328 16.781 1.502 1 98.06 156 LYS B C 1
ATOM 2397 O O . LYS B 1 156 ? -17.641 17.312 0.62 1 98.06 156 LYS B O 1
ATOM 2402 N N . TYR B 1 157 ? -19.484 16.172 1.391 1 96.38 157 TYR B N 1
ATOM 2403 C CA . TYR B 1 157 ? -20.078 16.078 0.06 1 96.38 157 TYR B CA 1
ATOM 2404 C C . TYR B 1 157 ? -21.5 16.625 0.06 1 96.38 157 TYR B C 1
ATOM 2406 O O . TYR B 1 157 ? -22.234 16.484 1.047 1 96.38 157 TYR B O 1
ATOM 2414 N N . LYS B 1 158 ? -21.828 17.312 -0.965 1 90.31 158 LYS B N 1
ATOM 2415 C CA . LYS B 1 158 ? -23.203 17.75 -1.126 1 90.31 158 LYS B CA 1
ATOM 2416 C C . LYS B 1 158 ? -24.094 16.656 -1.7 1 90.31 158 LYS B C 1
ATOM 2418 O O . LYS B 1 158 ? -23.766 16.062 -2.734 1 90.31 158 LYS B O 1
ATOM 2423 N N . LEU B 1 159 ? -25.109 16.156 -0.92 1 79.31 159 LEU B N 1
ATOM 2424 C CA . LEU B 1 159 ? -26 15.102 -1.383 1 79.31 159 LEU B CA 1
ATOM 2425 C C . LEU B 1 159 ? -27.078 15.664 -2.305 1 79.31 159 LEU B C 1
ATOM 2427 O O . LEU B 1 159 ? -27.5 16.812 -2.146 1 79.31 159 LEU B O 1
#

Foldseek 3Di:
DPCPPVNLLVVLLCCLVVVFDDADAAEAAPPVAPPVRVVVVQVVCVVVVHHHHYAHDDRSTPCCVPVLLVLQVLVVCVVVVVDAQVVQFVCCCVVVVTPTGSQLSQLVSWLVSSVVSLVVNCVVPVPDCSSDHDVVSVVCVVVVATHAVVQHDSHGHDD/DPCPPVNLLVVLLCCLVVVFDDADAAEAAPPVAPPVRVVVVQVVCVVVVHHHDYAHDDRSTPCCVPVLLVLQVLVVCVVVVVDAQVVQFVCCCVVVVTPTGSQLSQLVSWLVSSVVSLVVNCVVPVPDCSSDHDVVSVVCVVVVATHAVVQHDSHGHDD

Radius of gyration: 19.89 Å; Cα contacts (8 Å, |Δi|>4): 524; chains: 2; bounding box: 60×60×44 Å